Protein 8PNW (pdb70)

Radius of gyration: 18.86 Å; Cα contacts (8 Å, |Δi|>4): 606; chains: 1; bounding box: 48×46×40 Å

InterPro domains:
  IPR001544 Aminotransferase class IV [PF01063] (37-260)
  IPR036038 Aminotransferase-like, PLP-dependent enzymes [SSF56752] (9-279)
  IPR043131 Branched-chain-amino-acid aminotransferase-like, N-terminal [G3DSA:3.30.470.10] (1-115)
  IPR043132 Branched-chain-amino-acid aminotransferase-like, C-terminal [G3DSA:3.20.10.10] (121-282)
  IPR050571 Class-IV Pyridoxal-Phosphate-Dependent Aminotransferase [PTHR42743] (16-276)

B-factor: mean 24.33, std 8.1, range [7.89, 79.13]

Organism: Blastococcus saxobsidens (strain DD2) (NCBI:txid1146883)

Foldseek 3Di:
DKWKWWCDPNATHTDPPPDDDADPLFCCVVPLAKAKFKFKQALLDGPCVVVRQVLNVVLCVLSVADDPDDVRVVRQSCRRSVPPHRHFMKIKMWIWTCTNHVPPHTIIMIMMDGDDPVLLVLLVPFWAEEEEEPAAALQPCLVPSVVSQQHRTSPLPVLVVRQVVCVVVVTRWYFYAYNVQWTAATSAWFKWFADPQEIEGADSSSSHHPAPLVVQLQVLCVVVVRHYDHDRDGVVCCLVTLWMWTAHNHSGTRTHQHYNNRGHDNVPCVVVSVVSSD

Structure (mmCIF, N/CA/C/O backbone):
data_8PNW
#
_entry.id   8PNW
#
_cell.length_a   105.935
_cell.length_b   105.935
_cell.length_c   51.324
_cell.angle_alpha   90.00
_cell.angle_beta   90.00
_cell.angle_gamma   120.00
#
_symmetry.space_group_name_H-M   'P 31 2 1'
#
loop_
_entity.id
_entity.type
_entity.pdbx_description
1 polymer 'Branched-chain amino acid aminotransferase/4-amino-4-deoxychorismate lyase'
2 non-polymer "PYRIDOXAL-5'-PHOSPHATE"
3 non-polymer 'CHLORIDE ION'
4 water water
#
loop_
_atom_site.group_PDB
_atom_site.id
_atom_site.type_symbol
_atom_site.label_atom_id
_atom_site.label_alt_id
_atom_site.label_comp_id
_atom_site.label_asym_id
_atom_site.label_entity_id
_atom_site.label_seq_id
_atom_site.pdbx_PDB_ins_code
_atom_site.Cartn_x
_atom_site.Cartn_y
_atom_site.Cartn_z
_atom_site.occupancy
_atom_site.B_iso_or_equiv
_atom_site.auth_seq_id
_atom_site.auth_comp_id
_atom_site.auth_asym_id
_atom_site.auth_atom_id
_atom_site.pdbx_PDB_model_num
ATOM 1 N N . GLN A 1 4 ? 29.357 -17.054 0.938 1.00 42.26 4 GLN A N 1
ATOM 2 C CA . GLN A 1 4 ? 28.605 -15.846 1.324 1.00 40.33 4 GLN A CA 1
ATOM 3 C C . GLN A 1 4 ? 29.602 -14.712 1.606 1.00 35.03 4 GLN A C 1
ATOM 4 O O . GLN A 1 4 ? 30.652 -14.947 2.181 1.00 36.83 4 GLN A O 1
ATOM 10 N N . ARG A 1 5 ? 29.260 -13.526 1.155 1.00 28.68 5 ARG A N 1
ATOM 11 C CA . ARG A 1 5 ? 30.109 -12.333 1.163 1.00 25.52 5 ARG A CA 1
ATOM 12 C C . ARG A 1 5 ? 29.254 -11.216 1.748 1.00 26.17 5 ARG A C 1
ATOM 13 O O . ARG A 1 5 ? 28.015 -11.257 1.646 1.00 25.27 5 ARG A O 1
ATOM 21 N N . SER A 1 6 ? 29.869 -10.194 2.303 1.00 25.15 6 SER A N 1
ATOM 22 C CA . SER A 1 6 ? 29.107 -9.032 2.786 1.00 26.36 6 SER A CA 1
ATOM 23 C C . SER A 1 6 ? 29.957 -7.778 2.635 1.00 25.08 6 SER A C 1
ATOM 24 O O . SER A 1 6 ? 31.177 -7.845 2.700 1.00 25.87 6 SER A O 1
ATOM 27 N N . VAL A 1 7 ? 29.264 -6.690 2.358 1.00 23.31 7 VAL A N 1
ATOM 28 C CA . VAL A 1 7 ? 29.845 -5.374 2.018 1.00 22.29 7 VAL A CA 1
ATOM 29 C C . VAL A 1 7 ? 29.069 -4.334 2.814 1.00 23.18 7 VAL A C 1
ATOM 30 O O . VAL A 1 7 ? 27.832 -4.462 2.945 1.00 26.94 7 VAL A O 1
ATOM 34 N N . ALA A 1 8 ? 29.788 -3.338 3.311 1.00 23.33 8 ALA A N 1
ATOM 35 C CA . ALA A 1 8 ? 29.210 -2.116 3.886 1.00 24.72 8 ALA A CA 1
ATOM 36 C C . ALA A 1 8 ? 29.925 -0.919 3.264 1.00 27.09 8 ALA A C 1
ATOM 37 O O . ALA A 1 8 ? 31.166 -0.967 3.217 1.00 28.12 8 ALA A O 1
ATOM 39 N N . VAL A 1 9 ? 29.186 0.134 2.886 1.00 27.01 9 VAL A N 1
ATOM 40 C CA . VAL A 1 9 ? 29.779 1.402 2.375 1.00 27.29 9 VAL A CA 1
ATOM 41 C C . VAL A 1 9 ? 29.508 2.512 3.394 1.00 27.84 9 VAL A C 1
ATOM 42 O O . VAL A 1 9 ? 28.514 2.444 4.065 1.00 29.37 9 VAL A O 1
ATOM 46 N N . TRP A 1 10 ? 30.456 3.437 3.531 1.00 26.98 10 TRP A N 1
ATOM 47 C CA . TRP A 1 10 ? 30.377 4.612 4.431 1.00 28.61 10 TRP A CA 1
ATOM 48 C C . TRP A 1 10 ? 29.679 5.714 3.648 1.00 30.58 10 TRP A C 1
ATOM 49 O O . TRP A 1 10 ? 30.264 6.167 2.655 1.00 27.96 10 TRP A O 1
ATOM 60 N N . ARG A 1 11 ? 28.439 6.018 4.011 1.00 36.07 11 ARG A N 1
ATOM 61 C CA . ARG A 1 11 ? 27.506 6.901 3.263 1.00 41.56 11 ARG A CA 1
ATOM 62 C C . ARG A 1 11 ? 26.880 7.872 4.281 1.00 39.27 11 ARG A C 1
ATOM 63 O O . ARG A 1 11 ? 26.265 7.398 5.230 1.00 36.83 11 ARG A O 1
ATOM 71 N N . ASP A 1 12 ? 27.108 9.178 4.154 1.00 43.05 12 ASP A N 1
ATOM 72 C CA . ASP A 1 12 ? 26.465 10.197 5.035 1.00 49.12 12 ASP A CA 1
ATOM 73 C C . ASP A 1 12 ? 26.709 9.831 6.514 1.00 43.08 12 ASP A C 1
ATOM 74 O O . ASP A 1 12 ? 25.723 9.705 7.257 1.00 42.53 12 ASP A O 1
ATOM 79 N N . GLY A 1 13 ? 27.966 9.640 6.930 1.00 42.32 13 GLY A N 1
ATOM 80 C CA . GLY A 1 13 ? 28.367 9.390 8.334 1.00 40.17 13 GLY A CA 1
ATOM 81 C C . GLY A 1 13 ? 27.779 8.121 8.956 1.00 36.87 13 GLY A C 1
ATOM 82 O O . GLY A 1 13 ? 27.714 8.085 10.197 1.00 36.86 13 GLY A O 1
ATOM 83 N N . ALA A 1 14 ? 27.423 7.093 8.164 1.00 33.03 14 ALA A N 1
ATOM 84 C CA . ALA A 1 14 ? 26.961 5.764 8.660 1.00 34.99 14 ALA A CA 1
ATOM 85 C C . ALA A 1 14 ? 27.365 4.600 7.736 1.00 32.91 14 ALA A C 1
ATOM 86 O O . ALA A 1 14 ? 27.471 4.773 6.516 1.00 31.54 14 ALA A O 1
ATOM 88 N N . ALA A 1 15 ? 27.457 3.401 8.292 1.00 33.18 15 ALA A N 1
ATOM 89 C CA . ALA A 1 15 ? 27.752 2.174 7.521 1.00 30.57 15 ALA A CA 1
ATOM 90 C C . ALA A 1 15 ? 26.448 1.661 6.920 1.00 32.48 15 ALA A C 1
ATOM 91 O O . ALA A 1 15 ? 25.501 1.490 7.655 1.00 32.02 15 ALA A O 1
ATOM 93 N N . VAL A 1 16 ? 26.419 1.421 5.620 1.00 32.40 16 VAL A N 1
ATOM 94 C CA . VAL A 1 16 ? 25.221 0.907 4.913 1.00 32.13 16 VAL A CA 1
ATOM 95 C C . VAL A 1 16 ? 25.603 -0.443 4.309 1.00 31.91 16 VAL A C 1
ATOM 96 O O . VAL A 1 16 ? 26.493 -0.487 3.426 1.00 28.79 16 VAL A O 1
ATOM 100 N N . THR A 1 17 ? 24.941 -1.504 4.747 1.00 30.85 17 THR A N 1
ATOM 101 C CA . THR A 1 17 ? 25.080 -2.854 4.150 1.00 31.71 17 THR A CA 1
ATOM 102 C C . THR A 1 17 ? 24.503 -2.840 2.738 1.00 33.28 17 THR A C 1
ATOM 103 O O . THR A 1 17 ? 23.409 -2.304 2.559 1.00 32.51 17 THR A O 1
ATOM 107 N N . VAL A 1 18 ? 25.226 -3.384 1.765 1.00 30.33 18 VAL A N 1
ATOM 108 C CA . VAL A 1 18 ? 24.738 -3.562 0.370 1.00 28.83 18 VAL A CA 1
ATOM 109 C C . VAL A 1 18 ? 24.994 -5.009 -0.013 1.00 29.94 18 VAL A C 1
ATOM 110 O O . VAL A 1 18 ? 25.961 -5.624 0.440 1.00 30.36 18 VAL A O 1
ATOM 114 N N . PRO A 1 19 ? 24.175 -5.614 -0.889 1.00 28.00 19 PRO A N 1
ATOM 115 C CA . PRO A 1 19 ? 24.497 -6.952 -1.367 1.00 29.30 19 PRO A CA 1
ATOM 116 C C . PRO A 1 19 ? 25.891 -7.017 -2.019 1.00 28.39 19 PRO A C 1
ATOM 117 O O . PRO A 1 19 ? 26.275 -6.099 -2.754 1.00 29.76 19 PRO A O 1
ATOM 121 N N . ALA A 1 20 ? 26.610 -8.113 -1.763 1.00 29.35 20 ALA A N 1
ATOM 122 C CA . ALA A 1 20 ? 28.010 -8.311 -2.185 1.00 30.45 20 ALA A CA 1
ATOM 123 C C . ALA A 1 20 ? 28.132 -8.259 -3.715 1.00 29.64 20 ALA A C 1
ATOM 124 O O . ALA A 1 20 ? 29.200 -7.886 -4.199 1.00 30.11 20 ALA A O 1
ATOM 126 N N . HIS A 1 21 ? 27.084 -8.610 -4.463 1.00 29.61 21 HIS A N 1
ATOM 127 C CA . HIS A 1 21 ? 27.090 -8.653 -5.959 1.00 31.33 21 HIS A CA 1
ATOM 128 C C . HIS A 1 21 ? 26.776 -7.266 -6.537 1.00 30.02 21 HIS A C 1
ATOM 129 O O . HIS A 1 21 ? 26.981 -7.052 -7.743 1.00 34.47 21 HIS A O 1
ATOM 136 N N . GLN A 1 22 ? 26.310 -6.330 -5.725 1.00 30.81 22 GLN A N 1
ATOM 137 C CA . GLN A 1 22 ? 25.861 -5.014 -6.228 1.00 32.28 22 GLN A CA 1
ATOM 138 C C . GLN A 1 22 ? 27.082 -4.130 -6.444 1.00 33.29 22 GLN A C 1
ATOM 139 O O . GLN A 1 22 ? 27.939 -3.995 -5.563 1.00 29.55 22 GLN A O 1
ATOM 145 N N . PRO A 1 23 ? 27.166 -3.411 -7.577 1.00 28.80 23 PRO A N 1
ATOM 146 C CA . PRO A 1 23 ? 28.250 -2.450 -7.761 1.00 26.43 23 PRO A CA 1
ATOM 147 C C . PRO A 1 23 ? 28.253 -1.401 -6.660 1.00 26.31 23 PRO A C 1
ATOM 148 O O . PRO A 1 23 ? 27.162 -1.022 -6.279 1.00 26.40 23 PRO A O 1
ATOM 152 N N . VAL A 1 24 ? 29.438 -0.949 -6.212 1.00 22.72 24 VAL A N 1
ATOM 153 C CA . VAL A 1 24 ? 29.558 0.097 -5.161 1.00 23.44 24 VAL A CA 1
ATOM 154 C C . VAL A 1 24 ? 30.485 1.225 -5.546 1.00 24.13 24 VAL A C 1
ATOM 155 O O . VAL A 1 24 ? 30.459 2.206 -4.822 1.00 23.89 24 VAL A O 1
ATOM 159 N N . VAL A 1 25 ? 31.351 1.069 -6.554 1.00 22.26 25 VAL A N 1
ATOM 160 C CA . VAL A 1 25 ? 32.281 2.138 -6.969 1.00 23.70 25 VAL A CA 1
ATOM 161 C C . VAL A 1 25 ? 31.941 2.569 -8.407 1.00 20.74 25 VAL A C 1
ATOM 162 O O . VAL A 1 25 ? 31.667 1.681 -9.244 1.00 21.22 25 VAL A O 1
ATOM 166 N N . THR A 1 26 ? 31.955 3.873 -8.675 1.00 21.41 26 THR A N 1
ATOM 167 C CA . THR A 1 26 ? 31.659 4.406 -10.032 1.00 20.75 26 THR A CA 1
ATOM 168 C C . THR A 1 26 ? 32.891 4.285 -10.929 1.00 20.59 26 THR A C 1
ATOM 169 O O . THR A 1 26 ? 34.003 4.061 -10.447 1.00 19.57 26 THR A O 1
ATOM 173 N N . ALA A 1 27 ? 32.701 4.489 -12.228 1.00 19.80 27 ALA A N 1
ATOM 174 C CA . ALA A 1 27 ? 33.791 4.357 -13.207 1.00 20.13 27 ALA A CA 1
ATOM 175 C C . ALA A 1 27 ? 34.865 5.394 -12.946 1.00 19.27 27 ALA A C 1
ATOM 176 O O . ALA A 1 27 ? 36.044 5.137 -13.368 1.00 19.31 27 ALA A O 1
ATOM 178 N N . PHE A 1 28 ? 34.517 6.503 -12.287 1.00 18.56 28 PHE A N 1
ATOM 179 C CA . PHE A 1 28 ? 35.426 7.651 -12.118 1.00 19.43 28 PHE A CA 1
ATOM 180 C C . PHE A 1 28 ? 36.139 7.584 -10.762 1.00 19.66 28 PHE A C 1
ATOM 181 O O . PHE A 1 28 ? 36.905 8.503 -10.467 1.00 21.19 28 PHE A O 1
ATOM 189 N N . ASP A 1 29 ? 35.920 6.530 -9.975 1.00 19.82 29 ASP A N 1
ATOM 190 C CA . ASP A 1 29 ? 36.601 6.413 -8.656 1.00 19.31 29 ASP A CA 1
ATOM 191 C C . ASP A 1 29 ? 38.094 6.233 -8.913 1.00 19.66 29 ASP A C 1
ATOM 192 O O . ASP A 1 29 ? 38.470 5.365 -9.703 1.00 20.37 29 ASP A O 1
ATOM 197 N N . LEU A 1 30 ? 38.908 7.044 -8.275 1.00 19.74 30 LEU A N 1
ATOM 198 C CA . LEU A 1 30 ? 40.369 7.001 -8.480 1.00 20.00 30 LEU A CA 1
ATOM 199 C C . LEU A 1 30 ? 40.960 5.704 -7.916 1.00 19.08 30 LEU A C 1
ATOM 200 O O . LEU A 1 30 ? 42.067 5.381 -8.269 1.00 18.20 30 LEU A O 1
ATOM 205 N N . GLY A 1 31 ? 40.260 5.007 -7.028 1.00 18.99 31 GLY A N 1
ATOM 206 C CA . GLY A 1 31 ? 40.731 3.718 -6.508 1.00 17.80 31 GLY A CA 1
ATOM 207 C C . GLY A 1 31 ? 40.754 2.678 -7.612 1.00 20.22 31 GLY A C 1
ATOM 208 O O . GLY A 1 31 ? 41.596 1.789 -7.564 1.00 21.83 31 GLY A O 1
ATOM 209 N N . LEU A 1 32 ? 39.792 2.766 -8.530 1.00 18.04 32 LEU A N 1
ATOM 210 C CA . LEU A 1 32 ? 39.715 1.889 -9.718 1.00 17.83 32 LEU A CA 1
ATOM 211 C C . LEU A 1 32 ? 40.686 2.408 -10.780 1.00 18.05 32 LEU A C 1
ATOM 212 O O . LEU A 1 32 ? 41.478 1.603 -11.303 1.00 19.28 32 LEU A O 1
ATOM 217 N N . GLY A 1 33 ? 40.495 3.661 -11.178 1.00 17.22 33 GLY A N 1
ATOM 218 C CA . GLY A 1 33 ? 41.178 4.222 -12.369 1.00 18.07 33 GLY A CA 1
ATOM 219 C C . GLY A 1 33 ? 42.671 4.382 -12.198 1.00 17.78 33 GLY A C 1
ATOM 220 O O . GLY A 1 33 ? 43.403 4.323 -13.196 1.00 18.77 33 GLY A O 1
ATOM 221 N N . ARG A 1 34 ? 43.132 4.654 -10.986 1.00 16.05 34 ARG A N 1
ATOM 222 C CA . ARG A 1 34 ? 44.564 4.913 -10.711 1.00 16.93 34 ARG A CA 1
ATOM 223 C C . ARG A 1 34 ? 45.091 4.011 -9.595 1.00 17.88 34 ARG A C 1
ATOM 224 O O . ARG A 1 34 ? 46.257 4.092 -9.309 1.00 16.34 34 ARG A O 1
ATOM 232 N N . GLY A 1 35 ? 44.260 3.175 -8.971 1.00 18.76 35 GLY A N 1
ATOM 233 C CA . GLY A 1 35 ? 44.765 2.350 -7.855 1.00 17.97 35 GLY A CA 1
ATOM 234 C C . GLY A 1 35 ? 45.171 3.210 -6.694 1.00 18.32 35 GLY A C 1
ATOM 235 O O . GLY A 1 35 ? 46.068 2.821 -5.925 1.00 19.16 35 GLY A O 1
ATOM 236 N N . ASP A 1 36 ? 44.487 4.351 -6.569 1.00 18.44 36 ASP A N 1
ATOM 237 C CA . ASP A 1 36 ? 44.844 5.461 -5.678 1.00 18.66 36 ASP A CA 1
ATOM 238 C C . ASP A 1 36 ? 44.034 5.305 -4.395 1.00 17.66 36 ASP A C 1
ATOM 239 O O . ASP A 1 36 ? 42.975 5.907 -4.237 1.00 17.81 36 ASP A O 1
ATOM 244 N N . GLY A 1 37 ? 44.530 4.452 -3.523 1.00 16.17 37 GLY A N 1
ATOM 245 C CA . GLY A 1 37 ? 43.851 4.152 -2.260 1.00 16.74 37 GLY A CA 1
ATOM 246 C C . GLY A 1 37 ? 44.708 3.238 -1.419 1.00 16.34 37 GLY A C 1
ATOM 247 O O . GLY A 1 37 ? 45.818 2.778 -1.870 1.00 15.31 37 GLY A O 1
ATOM 248 N N . ILE A 1 38 ? 44.222 2.962 -0.216 1.00 16.68 38 ILE A N 1
ATOM 249 C CA . ILE A 1 38 ? 44.942 2.081 0.720 1.00 16.58 38 ILE A CA 1
ATOM 250 C C . ILE A 1 38 ? 43.968 1.011 1.202 1.00 16.06 38 ILE A C 1
ATOM 251 O O . ILE A 1 38 ? 42.769 1.139 1.006 1.00 16.19 38 ILE A O 1
ATOM 256 N N . PHE A 1 39 ? 44.496 -0.052 1.786 1.00 16.81 39 PHE A N 1
ATOM 257 C CA . PHE A 1 39 ? 43.660 -1.124 2.364 1.00 16.00 39 PHE A CA 1
ATOM 258 C C . PHE A 1 39 ? 44.324 -1.733 3.599 1.00 14.71 39 PHE A C 1
ATOM 259 O O . PHE A 1 39 ? 45.512 -1.590 3.842 1.00 16.94 39 PHE A O 1
ATOM 267 N N . GLU A 1 40 ? 43.491 -2.466 4.323 1.00 16.74 40 GLU A N 1
ATOM 268 C CA . GLU A 1 40 ? 43.886 -3.418 5.365 1.00 16.99 40 GLU A CA 1
ATOM 269 C C . GLU A 1 40 ? 43.167 -4.755 5.140 1.00 16.73 40 GLU A C 1
ATOM 270 O O . GLU A 1 40 ? 42.062 -4.789 4.603 1.00 18.49 40 GLU A O 1
ATOM 276 N N . SER A 1 41 ? 43.820 -5.829 5.530 1.00 17.80 41 SER A N 1
ATOM 277 C CA . SER A 1 41 ? 43.294 -7.202 5.458 1.00 18.63 41 SER A CA 1
ATOM 278 C C . SER A 1 41 ? 43.185 -7.742 6.885 1.00 18.21 41 SER A C 1
ATOM 279 O O . SER A 1 41 ? 44.222 -8.021 7.482 1.00 20.52 41 SER A O 1
ATOM 282 N N . VAL A 1 42 ? 41.969 -7.915 7.369 1.00 20.27 42 VAL A N 1
ATOM 283 C CA . VAL A 1 42 ? 41.687 -8.217 8.795 1.00 18.68 42 VAL A CA 1
ATOM 284 C C . VAL A 1 42 ? 41.112 -9.623 8.884 1.00 18.82 42 VAL A C 1
ATOM 285 O O . VAL A 1 42 ? 40.117 -9.905 8.248 1.00 21.00 42 VAL A O 1
ATOM 289 N N . ALA A 1 43 ? 41.671 -10.425 9.782 1.00 20.28 43 ALA A N 1
ATOM 290 C CA . ALA A 1 43 ? 41.185 -11.794 10.030 1.00 19.35 43 ALA A CA 1
ATOM 291 C C . ALA A 1 43 ? 39.881 -11.707 10.812 1.00 20.16 43 ALA A C 1
ATOM 292 O O . ALA A 1 43 ? 39.803 -10.971 11.816 1.00 19.88 43 ALA A O 1
ATOM 294 N N . VAL A 1 44 ? 38.917 -12.510 10.395 1.00 19.34 44 VAL A N 1
ATOM 295 C CA . VAL A 1 44 ? 37.677 -12.735 11.158 1.00 19.48 44 VAL A CA 1
ATOM 296 C C . VAL A 1 44 ? 37.700 -14.182 11.624 1.00 19.11 44 VAL A C 1
ATOM 297 O O . VAL A 1 44 ? 37.676 -15.103 10.776 1.00 18.53 44 VAL A O 1
ATOM 301 N N . VAL A 1 45 ? 37.772 -14.360 12.929 1.00 20.44 45 VAL A N 1
ATOM 302 C CA . VAL A 1 45 ? 37.888 -15.721 13.514 1.00 20.59 45 VAL A CA 1
ATOM 303 C C . VAL A 1 45 ? 36.820 -15.858 14.581 1.00 20.51 45 VAL A C 1
ATOM 304 O O . VAL A 1 45 ? 36.782 -14.988 15.496 1.00 22.44 45 VAL A O 1
ATOM 308 N N . ALA A 1 46 ? 35.975 -16.880 14.458 1.00 21.28 46 ALA A N 1
ATOM 309 C CA . ALA A 1 46 ? 34.901 -17.137 15.429 1.00 25.23 46 ALA A CA 1
ATOM 310 C C . ALA A 1 46 ? 34.029 -15.874 15.559 1.00 25.70 46 ALA A C 1
ATOM 311 O O . ALA A 1 46 ? 33.644 -15.509 16.663 1.00 25.60 46 ALA A O 1
ATOM 313 N N . GLY A 1 47 ? 33.793 -15.199 14.445 1.00 24.45 47 GLY A N 1
ATOM 314 C CA . GLY A 1 47 ? 32.908 -14.034 14.345 1.00 25.60 47 GLY A CA 1
ATOM 315 C C . GLY A 1 47 ? 33.497 -12.797 14.965 1.00 28.54 47 GLY A C 1
ATOM 316 O O . GLY A 1 47 ? 32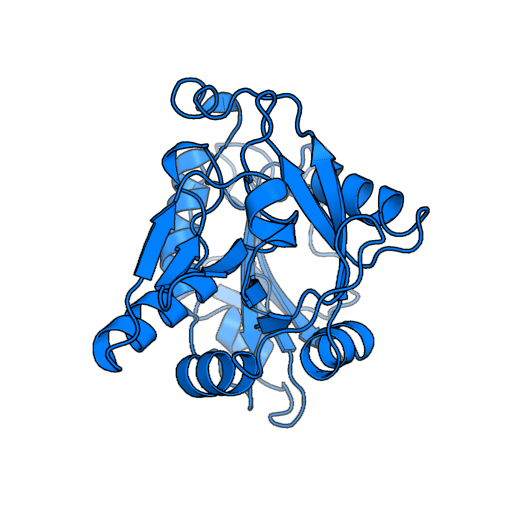.716 -11.863 15.105 1.00 31.82 47 GLY A O 1
ATOM 317 N N . ARG A 1 48 ? 34.795 -12.769 15.303 1.00 26.53 48 ARG A N 1
ATOM 318 C CA . ARG A 1 48 ? 35.464 -11.591 15.923 1.00 28.94 48 ARG A CA 1
ATOM 319 C C . ARG A 1 48 ? 36.673 -11.174 15.066 1.00 26.82 48 ARG A C 1
ATOM 320 O O . ARG A 1 48 ? 37.134 -11.985 14.228 1.00 23.93 48 ARG A O 1
ATOM 328 N N . THR A 1 49 ? 37.153 -9.955 15.266 1.00 26.59 49 THR A N 1
ATOM 329 C CA . THR A 1 49 ? 38.403 -9.430 14.648 1.00 22.94 49 THR A CA 1
ATOM 330 C C . THR A 1 49 ? 39.435 -9.266 15.743 1.00 22.77 49 THR A C 1
ATOM 331 O O . THR A 1 49 ? 39.564 -8.182 16.317 1.00 23.65 49 THR A O 1
ATOM 335 N N . PRO A 1 50 ? 40.184 -10.330 16.103 1.00 23.88 50 PRO A N 1
ATOM 336 C CA . PRO A 1 50 ? 41.064 -10.265 17.271 1.00 27.04 50 PRO A CA 1
ATOM 337 C C . PRO A 1 50 ? 42.130 -9.163 17.213 1.00 25.25 50 PRO A C 1
ATOM 338 O O . PRO A 1 50 ? 42.559 -8.679 18.258 1.00 25.57 50 PRO A O 1
ATOM 342 N N . HIS A 1 51 ? 42.544 -8.730 16.014 1.00 21.53 51 HIS A N 1
ATOM 343 C CA . HIS A 1 51 ? 43.683 -7.794 15.872 1.00 20.74 51 HIS A CA 1
ATOM 344 C C . HIS A 1 51 ? 43.285 -6.511 15.129 1.00 19.64 51 HIS A C 1
ATOM 345 O O . HIS A 1 51 ? 44.192 -5.827 14.568 1.00 19.61 51 HIS A O 1
ATOM 352 N N . LEU A 1 52 ? 41.991 -6.182 15.116 1.00 20.80 52 LEU A N 1
ATOM 353 C CA . LEU A 1 52 ? 41.447 -5.045 14.348 1.00 20.99 52 LEU A CA 1
ATOM 354 C C . LEU A 1 52 ? 42.235 -3.772 14.671 1.00 19.20 52 LEU A C 1
ATOM 355 O O . LEU A 1 52 ? 42.659 -3.081 13.746 1.00 17.08 52 LEU A O 1
ATOM 360 N N . ALA A 1 53 ? 42.458 -3.445 15.954 1.00 19.31 53 ALA A N 1
ATOM 361 C CA . ALA A 1 53 ? 43.132 -2.159 16.299 1.00 17.85 53 ALA A CA 1
ATOM 362 C C . ALA A 1 53 ? 44.503 -1.997 15.617 1.00 18.16 53 ALA A C 1
ATOM 363 O O . ALA A 1 53 ? 44.818 -0.873 15.175 1.00 18.36 53 ALA A O 1
ATOM 365 N N . ALA A 1 54 ? 45.309 -3.061 15.567 1.00 18.40 54 ALA A N 1
ATOM 366 C CA . ALA A 1 54 ? 46.627 -3.067 14.896 1.00 20.00 54 ALA A CA 1
ATOM 367 C C . ALA A 1 54 ? 46.475 -2.623 13.437 1.00 18.33 54 ALA A C 1
ATOM 368 O O . ALA A 1 54 ? 47.324 -1.780 12.945 1.00 19.38 54 ALA A O 1
ATOM 370 N N . HIS A 1 55 ? 45.475 -3.166 12.766 1.00 17.91 55 HIS A N 1
ATOM 371 C CA . HIS A 1 55 ? 45.204 -2.828 11.346 1.00 17.74 55 HIS A CA 1
ATOM 372 C C . HIS A 1 55 ? 44.724 -1.370 11.241 1.00 17.56 55 HIS A C 1
ATOM 373 O O . HIS A 1 55 ? 45.122 -0.641 10.292 1.00 19.36 55 HIS A O 1
ATOM 380 N N . LEU A 1 56 ? 43.908 -0.897 12.187 1.00 19.07 56 LEU A N 1
ATOM 381 C CA . LEU A 1 56 ? 43.374 0.485 12.088 1.00 18.80 56 LEU A CA 1
ATOM 382 C C . LEU A 1 56 ? 44.488 1.497 12.292 1.00 19.61 56 LEU A C 1
ATOM 383 O O . LEU A 1 56 ? 44.408 2.571 11.664 1.00 21.82 56 LEU A O 1
ATOM 388 N N . THR A 1 57 ? 45.463 1.207 13.169 1.00 20.12 57 THR A N 1
ATOM 389 C CA . THR A 1 57 ? 46.596 2.133 13.362 1.00 20.85 57 THR A CA 1
ATOM 390 C C . THR A 1 57 ? 47.397 2.208 12.058 1.00 20.67 57 THR A C 1
ATOM 391 O O . THR A 1 57 ? 47.726 3.319 11.607 1.00 19.19 57 THR A O 1
ATOM 395 N N . ARG A 1 58 ? 47.657 1.064 11.435 1.00 19.10 58 ARG A N 1
ATOM 396 C CA . ARG A 1 58 ? 48.447 1.077 10.188 1.00 18.64 58 ARG A CA 1
ATOM 397 C C . ARG A 1 58 ? 47.605 1.735 9.077 1.00 18.90 58 ARG A C 1
ATOM 398 O O . ARG A 1 58 ? 48.186 2.416 8.242 1.00 19.04 58 ARG A O 1
ATOM 406 N N . LEU A 1 59 ? 46.296 1.548 9.055 1.00 18.17 59 LEU A N 1
ATOM 407 C CA . LEU A 1 59 ? 45.420 2.188 8.035 1.00 18.37 59 LEU A CA 1
ATOM 408 C C . LEU A 1 59 ? 45.663 3.706 8.093 1.00 19.71 59 LEU A C 1
ATOM 409 O O . LEU A 1 59 ? 45.914 4.353 7.032 1.00 19.82 59 LEU A O 1
ATOM 414 N N . THR A 1 60 ? 45.636 4.280 9.293 1.00 20.60 60 THR A N 1
ATOM 415 C CA . THR A 1 60 ? 45.953 5.709 9.520 1.00 21.31 60 THR A CA 1
ATOM 416 C C . THR A 1 60 ? 47.325 6.057 8.933 1.00 19.87 60 THR A C 1
ATOM 417 O O . THR A 1 60 ? 47.421 7.092 8.253 1.00 20.00 60 THR A O 1
ATOM 421 N N . ARG A 1 61 ? 48.325 5.211 9.111 1.00 20.21 61 ARG A N 1
ATOM 422 C CA . ARG A 1 61 ? 49.689 5.487 8.585 1.00 20.10 61 ARG A CA 1
ATOM 423 C C . ARG A 1 61 ? 49.701 5.412 7.059 1.00 20.51 61 ARG A C 1
ATOM 424 O O . ARG A 1 61 ? 50.337 6.289 6.447 1.00 19.14 61 ARG A O 1
ATOM 438 N N . SER A 1 62 ? 49.085 4.382 6.464 1.00 19.20 62 SER A N 1
ATOM 439 C CA . SER A 1 62 ? 49.048 4.288 4.980 1.00 18.41 62 SER A CA 1
ATOM 440 C C . SER A 1 62 ? 48.351 5.529 4.398 1.00 20.39 62 SER A C 1
ATOM 441 O O . SER A 1 62 ? 48.887 6.098 3.419 1.00 19.81 62 SER A O 1
ATOM 444 N N . ALA A 1 63 ? 47.173 5.892 4.929 1.00 18.14 63 ALA A N 1
ATOM 445 C CA . ALA A 1 63 ? 46.408 7.075 4.499 1.00 20.64 63 ALA A CA 1
ATOM 446 C C . ALA A 1 63 ? 47.277 8.327 4.628 1.00 22.48 63 ALA A C 1
ATOM 447 O O . ALA A 1 63 ? 47.207 9.146 3.677 1.00 21.52 63 ALA A O 1
ATOM 449 N N . ALA A 1 64 ? 48.085 8.483 5.688 1.00 20.60 64 ALA A N 1
ATOM 450 C CA . ALA A 1 64 ? 48.977 9.665 5.809 1.00 22.21 64 ALA A CA 1
ATOM 451 C C . ALA A 1 64 ? 49.958 9.669 4.628 1.00 21.44 64 ALA A C 1
ATOM 452 O O . ALA A 1 64 ? 50.168 10.740 4.003 1.00 20.32 64 ALA A O 1
ATOM 454 N N . LEU A 1 65 ? 50.574 8.532 4.334 1.00 20.51 65 LEU A N 1
ATOM 455 C CA . LEU A 1 65 ? 51.576 8.487 3.254 1.00 21.28 65 LEU A CA 1
ATOM 456 C C . LEU A 1 65 ? 50.912 8.916 1.940 1.00 21.81 65 LEU A C 1
ATOM 457 O O . LEU A 1 65 ? 51.644 9.549 1.118 1.00 20.70 65 LEU A O 1
ATOM 462 N N . LEU A 1 66 ? 49.649 8.584 1.684 1.00 20.05 66 LEU A N 1
ATOM 463 C CA . LEU A 1 66 ? 49.048 8.931 0.355 1.00 20.81 66 LEU A CA 1
ATOM 464 C C . LEU A 1 66 ? 48.268 10.253 0.439 1.00 19.92 66 LEU A C 1
ATOM 465 O O . LEU A 1 66 ? 47.594 10.653 -0.525 1.00 20.44 66 LEU A O 1
ATOM 470 N N . GLY A 1 67 ? 48.345 10.956 1.566 1.00 22.47 67 GLY A N 1
ATOM 471 C CA . GLY A 1 67 ? 47.550 12.183 1.751 1.00 21.91 67 GLY A CA 1
ATOM 472 C C . GLY A 1 67 ? 46.076 11.970 1.564 1.00 23.36 67 GLY A C 1
ATOM 473 O O . GLY A 1 67 ? 45.434 12.829 0.927 1.00 23.40 67 GLY A O 1
ATOM 474 N N . LEU A 1 68 ? 45.531 10.886 2.119 1.00 21.93 68 LEU A N 1
ATOM 475 C CA . LEU A 1 68 ? 44.091 10.536 2.038 1.00 22.75 68 LEU A CA 1
ATOM 476 C C . LEU A 1 68 ? 43.431 10.885 3.366 1.00 26.99 68 LEU A C 1
ATOM 477 O O . LEU A 1 68 ? 43.831 10.356 4.405 1.00 26.16 68 LEU A O 1
ATOM 482 N N . PRO A 1 69 ? 42.354 11.693 3.350 1.00 26.13 69 PRO A N 1
ATOM 483 C CA . PRO A 1 69 ? 41.580 11.930 4.566 1.00 29.98 69 PRO A CA 1
ATOM 484 C C . PRO A 1 69 ? 40.845 10.644 4.967 1.00 28.04 69 PRO A C 1
ATOM 485 O O . PRO A 1 69 ? 40.071 10.129 4.187 1.00 34.82 69 PRO A O 1
ATOM 489 N N . ALA A 1 70 ? 41.153 10.111 6.141 1.00 27.85 70 ALA A N 1
ATOM 490 C CA . ALA A 1 70 ? 40.566 8.848 6.653 1.00 25.07 70 ALA A CA 1
ATOM 491 C C . ALA A 1 70 ? 39.385 9.137 7.581 1.00 25.99 70 ALA A C 1
ATOM 492 O O . ALA A 1 70 ? 39.424 10.139 8.280 1.00 27.20 70 ALA A O 1
ATOM 494 N N . PRO A 1 71 ? 38.309 8.320 7.573 1.00 25.32 71 PRO A N 1
ATOM 495 C CA . PRO A 1 71 ? 37.103 8.589 8.369 1.00 25.94 71 PR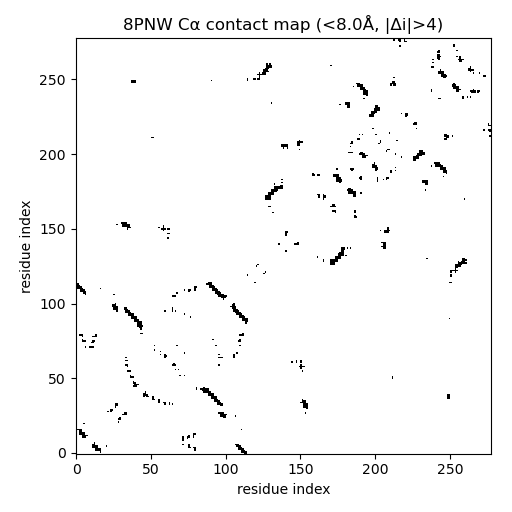O A CA 1
ATOM 496 C C . PRO A 1 71 ? 37.236 8.305 9.873 1.00 27.31 71 PRO A C 1
ATOM 497 O O . PRO A 1 71 ? 36.375 8.731 10.583 1.00 26.89 71 PRO A O 1
ATOM 501 N N . GLY A 1 72 ? 38.318 7.678 10.331 1.00 27.35 72 GLY A N 1
A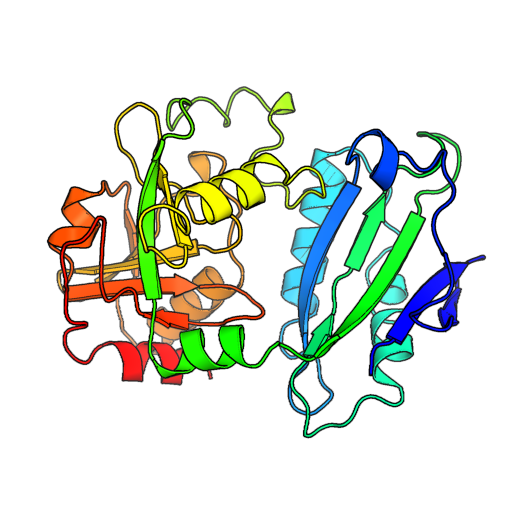TOM 502 C CA . GLY A 1 72 ? 38.539 7.516 11.786 1.00 28.16 72 GLY A CA 1
ATOM 503 C C . GLY A 1 72 ? 38.132 6.153 12.300 1.00 25.04 72 GLY A C 1
ATOM 504 O O . GLY A 1 72 ? 37.306 5.456 11.656 1.00 23.95 72 GLY A O 1
ATOM 505 N N . ASP A 1 73 ? 38.695 5.761 13.446 1.00 28.24 73 ASP A N 1
ATOM 506 C CA . ASP A 1 73 ? 38.542 4.399 14.029 1.00 27.18 73 ASP A CA 1
ATOM 507 C C . ASP A 1 73 ? 37.063 4.026 14.199 1.00 28.76 73 ASP A C 1
ATOM 508 O O . ASP A 1 73 ? 36.703 2.873 13.913 1.00 27.72 73 ASP A O 1
ATOM 513 N N . GLN A 1 74 ? 36.240 4.923 14.738 1.00 25.26 74 GLN A N 1
ATOM 514 C CA . GLN A 1 74 ? 34.824 4.636 15.040 1.00 29.38 74 GLN A CA 1
ATOM 515 C C . GLN A 1 74 ? 34.101 4.258 13.749 1.00 27.26 74 GLN A C 1
ATOM 516 O O . GLN A 1 74 ? 33.370 3.271 13.755 1.00 23.19 74 GLN A O 1
ATOM 522 N N . ALA A 1 75 ? 34.380 4.982 12.671 1.00 23.86 75 ALA A N 1
ATOM 523 C CA . ALA A 1 75 ? 33.756 4.705 11.353 1.00 24.89 75 ALA A CA 1
ATOM 524 C C . ALA A 1 75 ? 34.131 3.287 10.898 1.00 21.25 75 ALA A C 1
ATOM 525 O O . ALA A 1 75 ? 33.210 2.535 10.512 1.00 22.14 75 ALA A O 1
ATOM 527 N N . TRP A 1 76 ? 35.419 2.929 10.923 1.00 22.32 76 TRP A N 1
ATOM 528 C CA . TRP A 1 76 ? 35.853 1.585 10.473 1.00 22.27 76 TRP A CA 1
ATOM 529 C C . TRP A 1 76 ? 35.224 0.520 11.366 1.00 23.26 76 TRP A C 1
ATOM 530 O O . TRP A 1 76 ? 34.746 -0.464 10.840 1.00 21.42 76 TRP A O 1
ATOM 541 N N . MET A 1 77 ? 35.123 0.743 12.684 1.00 24.81 77 MET A N 1
ATOM 542 C CA A MET A 1 77 ? 34.541 -0.274 13.584 0.34 24.03 77 MET A CA 1
ATOM 543 C CA B MET A 1 77 ? 34.483 -0.210 13.642 0.33 27.19 77 MET A CA 1
ATOM 544 C CA C MET A 1 77 ? 34.527 -0.301 13.557 0.33 25.52 77 MET A CA 1
ATOM 545 C C . MET A 1 77 ? 33.035 -0.447 13.245 1.00 24.19 77 MET A C 1
ATOM 546 O O . MET A 1 77 ? 32.590 -1.585 13.292 1.00 27.30 77 MET A O 1
ATOM 559 N N . GLU A 1 78 ? 32.313 0.631 12.892 1.00 24.01 78 GLU A N 1
ATOM 560 C CA A GLU A 1 78 ? 30.881 0.569 12.471 0.50 25.12 78 GLU A CA 1
ATOM 561 C CA B GLU A 1 78 ? 30.889 0.552 12.478 0.50 26.72 78 GLU A CA 1
ATOM 562 C C . GLU A 1 78 ? 30.779 -0.247 11.171 1.00 26.13 78 GLU A C 1
ATOM 563 O O . GLU A 1 78 ? 29.846 -1.079 11.046 1.00 25.02 78 GLU A O 1
ATOM 574 N N . MET A 1 79 ? 31.709 -0.030 10.236 1.00 22.51 79 MET A N 1
ATOM 575 C CA . MET A 1 79 ? 31.682 -0.756 8.953 1.00 23.14 79 MET A CA 1
ATOM 576 C C . MET A 1 79 ? 31.973 -2.257 9.187 1.00 20.35 79 MET A C 1
ATOM 577 O O . MET A 1 79 ? 31.310 -3.079 8.564 1.00 23.61 79 MET A O 1
ATOM 582 N N . VAL A 1 80 ? 32.948 -2.599 10.014 1.00 20.75 80 VAL A N 1
ATOM 583 C CA . VAL A 1 80 ? 33.313 -4.006 10.365 1.00 19.95 80 VAL A CA 1
ATOM 584 C C . VAL A 1 80 ? 32.104 -4.641 11.038 1.00 22.09 80 VAL A C 1
ATOM 585 O O . VAL A 1 80 ? 31.707 -5.724 10.623 1.00 21.36 80 VAL A O 1
ATOM 589 N N . ALA A 1 81 ? 31.500 -3.947 12.007 1.00 24.42 81 ALA A N 1
ATOM 590 C CA . ALA A 1 81 ? 30.291 -4.441 12.716 1.00 25.47 81 ALA A CA 1
ATOM 591 C C . ALA A 1 81 ? 29.193 -4.752 11.713 1.00 23.76 81 ALA A C 1
ATOM 592 O O . ALA A 1 81 ? 28.533 -5.802 11.856 1.00 27.18 81 ALA A O 1
ATOM 594 N N . ALA A 1 82 ? 28.996 -3.883 10.715 1.00 26.74 82 ALA A N 1
ATOM 595 C CA . ALA A 1 82 ? 27.934 -4.043 9.709 1.00 27.10 82 ALA A CA 1
ATOM 596 C C . ALA A 1 82 ? 28.172 -5.338 8.931 1.00 26.54 82 ALA A C 1
ATOM 597 O O . ALA A 1 82 ? 27.206 -6.099 8.730 1.00 26.51 82 ALA A O 1
ATOM 599 N N . VAL A 1 83 ? 29.401 -5.589 8.473 1.00 25.30 83 VAL A N 1
ATOM 600 C CA . VAL A 1 83 ? 29.647 -6.813 7.656 1.00 25.88 83 VAL A CA 1
ATOM 601 C C . VAL A 1 83 ? 29.656 -8.072 8.542 1.00 26.15 83 VAL A C 1
ATOM 602 O O . VAL A 1 83 ? 29.312 -9.129 7.999 1.00 28.10 83 VAL A O 1
ATOM 606 N N . LEU A 1 84 ? 29.986 -7.963 9.832 1.00 24.68 84 LEU A N 1
ATOM 607 C CA . LEU A 1 84 ? 30.035 -9.111 10.781 1.00 27.78 84 LEU A CA 1
ATOM 608 C C . LEU A 1 84 ? 28.620 -9.522 11.218 1.00 32.81 84 LEU A C 1
ATOM 609 O O . LEU A 1 84 ? 28.475 -10.656 11.749 1.00 29.29 84 LEU A O 1
ATOM 614 N N . ALA A 1 85 ? 27.616 -8.652 11.016 1.00 31.66 85 ALA A N 1
ATOM 615 C CA . ALA A 1 85 ? 26.253 -8.787 11.593 1.00 38.28 85 ALA A CA 1
ATOM 616 C C . ALA A 1 85 ? 25.757 -10.232 11.452 1.00 39.05 85 ALA A C 1
ATOM 617 O O . ALA A 1 85 ? 25.368 -10.819 12.478 1.00 52.81 85 ALA A O 1
ATOM 619 N N . ASP A 1 86 ? 25.788 -10.804 10.255 1.00 36.25 86 ASP A N 1
ATOM 620 C CA . ASP A 1 86 ? 25.204 -12.151 10.008 1.00 39.17 86 ASP A CA 1
ATOM 621 C C . ASP A 1 86 ? 26.273 -13.175 9.627 1.00 32.62 86 ASP A C 1
ATOM 622 O O . ASP A 1 86 ? 25.913 -14.177 9.022 1.00 35.87 86 ASP A O 1
ATOM 627 N N . TRP A 1 87 ? 27.535 -12.923 9.963 1.00 28.59 87 TRP A N 1
ATOM 628 C CA . TRP A 1 87 ? 28.672 -13.792 9.567 1.00 24.72 87 TRP A CA 1
ATOM 629 C C . TRP A 1 87 ? 28.693 -15.005 10.478 1.00 24.79 87 TRP A C 1
ATOM 630 O O . TRP A 1 87 ? 28.595 -14.830 11.683 1.00 26.13 87 TRP A O 1
ATOM 641 N N . PRO A 1 88 ? 28.832 -16.226 9.926 1.00 25.93 88 PRO A N 1
ATOM 642 C CA . PRO A 1 88 ? 28.880 -17.433 10.741 1.00 26.52 88 PRO A CA 1
ATOM 643 C C . PRO A 1 88 ? 30.162 -17.479 11.574 1.00 28.68 88 PRO A C 1
ATOM 644 O O . PRO A 1 88 ? 31.217 -17.302 11.010 1.00 24.96 88 PRO A O 1
ATOM 648 N N . ALA A 1 89 ? 30.057 -17.752 12.875 1.00 25.81 89 ALA A N 1
ATOM 649 C CA . ALA A 1 89 ? 31.215 -17.894 13.773 1.00 29.74 89 ALA A CA 1
ATOM 650 C C . ALA A 1 89 ? 32.126 -19.028 13.297 1.00 25.89 89 ALA A C 1
ATOM 651 O O . ALA A 1 89 ? 33.353 -18.921 13.486 1.00 26.92 89 ALA A O 1
ATOM 653 N N . ALA A 1 90 ? 31.583 -20.062 12.652 1.00 26.27 90 ALA A N 1
ATOM 654 C CA . ALA A 1 90 ? 32.354 -21.281 12.306 1.00 28.70 90 ALA A CA 1
ATOM 655 C C . ALA A 1 90 ? 33.153 -21.093 11.011 1.00 26.03 90 ALA A C 1
ATOM 656 O O . ALA A 1 90 ? 33.866 -22.017 10.627 1.00 25.92 90 ALA A O 1
ATOM 658 N N . LEU A 1 91 ? 33.026 -19.935 10.348 1.00 26.33 91 LEU A N 1
ATOM 659 C CA . LEU A 1 91 ? 33.592 -19.713 8.999 1.00 24.81 91 LEU A CA 1
ATOM 660 C C . LEU A 1 91 ? 34.653 -18.619 9.083 1.00 22.14 91 LEU A C 1
ATOM 661 O O . LEU A 1 91 ? 34.296 -17.456 9.367 1.00 22.17 91 LEU A O 1
ATOM 666 N N . GLU A 1 92 ? 35.923 -18.986 8.895 1.00 21.83 92 GLU A N 1
ATOM 667 C CA . GLU A 1 92 ? 37.003 -17.985 8.984 1.00 21.41 92 GLU A CA 1
ATOM 668 C C . GLU A 1 92 ? 36.876 -17.047 7.766 1.00 19.81 92 GLU A C 1
ATOM 669 O O . GLU A 1 92 ? 36.604 -17.507 6.666 1.00 18.45 92 GLU A O 1
ATOM 675 N N . GLY A 1 93 ? 37.040 -15.754 8.037 1.00 21.33 93 GLY A N 1
ATOM 676 C CA . GLY A 1 93 ? 36.806 -14.690 7.049 1.00 21.44 93 GLY A CA 1
ATOM 677 C C . GLY A 1 93 ? 38.009 -13.802 6.865 1.00 19.63 93 GLY A C 1
ATOM 678 O O . GLY A 1 93 ? 38.899 -13.736 7.754 1.00 18.12 93 GLY A O 1
ATOM 679 N N . VAL A 1 94 ? 38.004 -13.109 5.736 1.00 20.16 94 VAL A N 1
ATOM 680 C CA . VAL A 1 94 ? 38.916 -11.981 5.473 1.00 19.40 94 VAL A CA 1
ATOM 681 C C . VAL A 1 94 ? 38.042 -10.749 5.264 1.00 19.29 94 VAL A C 1
ATOM 682 O O . VAL A 1 94 ? 37.206 -10.739 4.362 1.00 19.08 94 VAL A O 1
ATOM 686 N N . CYS A 1 95 ? 38.226 -9.770 6.131 1.00 19.24 95 CYS A N 1
ATOM 687 C CA . CYS A 1 95 ? 37.537 -8.474 6.070 1.00 18.87 95 CYS A CA 1
ATOM 688 C C . CYS A 1 95 ? 38.553 -7.479 5.528 1.00 19.26 95 CYS A C 1
ATOM 689 O O . CYS A 1 95 ? 39.556 -7.181 6.220 1.00 20.18 95 CYS A O 1
ATOM 692 N N . ARG A 1 96 ? 38.364 -6.997 4.310 1.00 19.20 96 ARG A N 1
ATOM 693 C CA A ARG A 1 96 ? 39.244 -5.933 3.795 0.70 18.16 96 ARG A CA 1
ATOM 694 C CA B ARG A 1 96 ? 39.242 -5.935 3.764 0.30 19.27 96 ARG A CA 1
ATOM 695 C C . ARG A 1 96 ? 38.573 -4.560 3.973 1.00 18.51 96 ARG A C 1
ATOM 696 O O . ARG A 1 96 ? 37.336 -4.447 3.835 1.00 18.23 96 ARG A O 1
ATOM 711 N N . LEU A 1 97 ? 39.379 -3.556 4.289 1.00 18.75 97 LEU A N 1
ATOM 712 C CA . LEU A 1 97 ? 38.951 -2.146 4.433 1.00 18.45 97 LEU A CA 1
ATOM 713 C C . LEU A 1 97 ? 39.650 -1.344 3.336 1.00 17.55 97 LEU A C 1
ATOM 714 O O . LEU A 1 97 ? 40.853 -1.484 3.183 1.00 17.01 97 LEU A O 1
ATOM 719 N N . PHE A 1 98 ? 38.876 -0.677 2.487 1.00 19.00 98 PHE A N 1
ATOM 720 C CA . PHE A 1 98 ? 39.396 0.111 1.346 1.00 17.07 98 PHE A CA 1
ATOM 721 C C . PHE A 1 98 ? 39.119 1.584 1.626 1.00 18.41 98 PHE A C 1
ATOM 722 O O . PHE A 1 98 ? 38.008 1.915 2.007 1.00 17.92 98 PHE A O 1
ATOM 730 N N . LEU A 1 99 ? 40.095 2.437 1.372 1.00 17.24 99 LEU A N 1
ATOM 731 C CA . LEU A 1 99 ? 39.911 3.905 1.380 1.00 17.22 99 LEU A CA 1
ATOM 732 C C . LEU A 1 99 ? 40.481 4.408 0.066 1.00 17.01 99 LEU A C 1
ATOM 733 O O . LEU A 1 99 ? 41.689 4.232 -0.152 1.00 18.45 99 LEU A O 1
ATOM 738 N N . THR A 1 100 ? 39.654 4.967 -0.781 1.00 17.81 100 THR A N 1
ATOM 739 C CA . THR A 1 100 ? 40.147 5.532 -2.065 1.00 19.35 100 THR A CA 1
ATOM 740 C C . THR A 1 100 ? 40.051 7.052 -2.082 1.00 19.80 100 THR A C 1
ATOM 741 O O . THR A 1 100 ? 39.266 7.643 -1.292 1.00 21.41 100 THR A O 1
ATOM 745 N N . ARG A 1 101 ? 40.799 7.665 -3.001 1.00 20.83 101 ARG A N 1
ATOM 746 C CA . ARG A 1 101 ? 40.793 9.136 -3.129 1.00 23.19 101 ARG A CA 1
ATOM 747 C C . ARG A 1 101 ? 39.419 9.565 -3.627 1.00 23.60 101 ARG A C 1
ATOM 748 O O . ARG A 1 101 ? 39.140 10.772 -3.547 1.00 25.97 101 ARG A O 1
ATOM 756 N N . GLY A 1 102 ? 38.593 8.638 -4.110 1.00 22.48 102 GLY A N 1
ATOM 757 C CA . GLY A 1 102 ? 37.237 8.962 -4.596 1.00 23.13 102 GLY A CA 1
ATOM 758 C C . GLY A 1 102 ? 37.273 9.695 -5.920 1.00 22.91 102 GLY A C 1
ATOM 759 O O . GLY A 1 102 ? 38.043 9.294 -6.771 1.00 22.17 102 GLY A O 1
ATOM 760 N N . LEU A 1 103 ? 36.434 10.710 -6.110 1.00 24.81 103 LEU A N 1
ATOM 761 C CA . LEU A 1 103 ? 36.364 11.396 -7.435 1.00 29.08 103 LEU A CA 1
ATOM 762 C C . LEU A 1 103 ? 37.500 12.404 -7.573 1.00 29.26 103 LEU A C 1
ATOM 763 O O . LEU A 1 103 ? 37.734 12.784 -8.728 1.00 33.58 103 LEU A O 1
ATOM 768 N N . GLY A 1 104 ? 38.191 12.742 -6.489 1.00 29.62 104 GLY A N 1
ATOM 769 C CA . GLY A 1 104 ? 39.388 13.619 -6.411 1.00 41.08 104 GLY A CA 1
ATOM 770 C C . GLY A 1 104 ? 39.537 14.282 -5.026 1.00 47.65 104 GLY A C 1
ATOM 771 O O . GLY A 1 104 ? 38.540 14.288 -4.255 1.00 46.06 104 GLY A O 1
ATOM 772 N N . ASP A 1 105 ? 40.736 14.794 -4.683 1.00 56.56 105 ASP A N 1
ATOM 773 C CA . ASP A 1 105 ? 40.998 15.520 -3.403 1.00 60.54 105 ASP A CA 1
ATOM 774 C C . ASP A 1 105 ? 40.108 16.784 -3.409 1.00 66.94 105 ASP A C 1
ATOM 775 O O . ASP A 1 105 ? 40.435 17.709 -4.184 1.00 75.06 105 ASP A O 1
ATOM 780 N N . GLY A 1 106 ? 39.022 16.798 -2.606 1.00 66.50 106 GLY A N 1
ATOM 781 C CA . GLY A 1 106 ? 37.943 17.817 -2.573 1.00 61.44 106 GLY A CA 1
ATOM 782 C C . GLY A 1 106 ? 36.554 17.201 -2.375 1.00 55.83 106 GLY A C 1
ATOM 783 O O . GLY A 1 106 ? 35.810 17.662 -1.497 1.00 51.69 106 GLY A O 1
ATOM 784 N N . THR A 1 107 ? 36.190 16.216 -3.200 1.00 55.79 107 THR A N 1
ATOM 785 C CA . THR A 1 107 ? 35.025 15.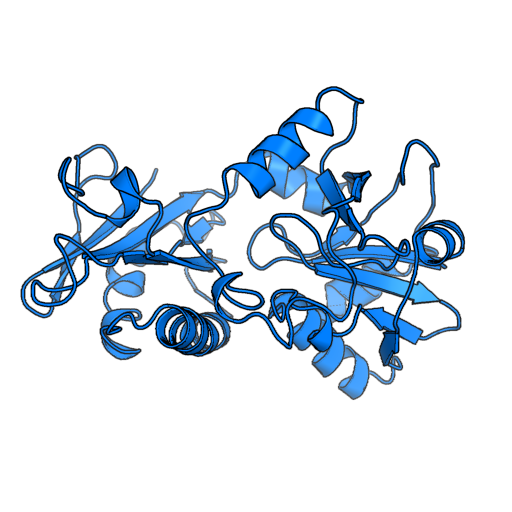307 -3.012 1.00 47.38 107 THR A CA 1
ATOM 786 C C . THR A 1 107 ? 35.393 14.310 -1.911 1.00 37.03 107 THR A C 1
ATOM 787 O O . THR A 1 107 ? 36.564 14.081 -1.679 1.00 33.07 107 THR A O 1
ATOM 791 N N . PRO A 1 108 ? 34.467 13.697 -1.155 1.00 32.68 108 PRO A N 1
ATOM 792 C CA . PRO A 1 1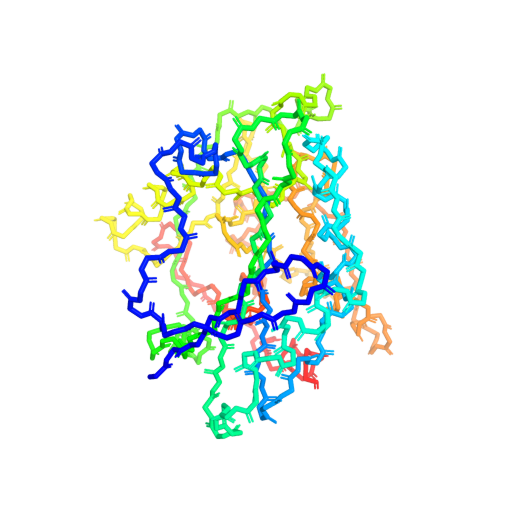08 ? 34.875 12.775 -0.081 1.00 33.37 108 PRO A CA 1
ATOM 793 C C . PRO A 1 108 ? 35.500 11.447 -0.554 1.00 26.67 108 PRO A C 1
ATOM 794 O O . PRO A 1 108 ? 35.179 10.918 -1.622 1.00 24.49 108 PRO A O 1
ATOM 798 N N . PRO A 1 109 ? 36.493 10.907 0.182 1.00 26.89 109 PRO A N 1
ATOM 799 C CA . PRO A 1 109 ? 37.093 9.614 -0.164 1.00 24.18 109 PRO A CA 1
ATOM 800 C C . PRO A 1 109 ? 36.019 8.527 -0.078 1.00 23.40 109 PRO A C 1
ATOM 801 O O . PRO A 1 109 ? 35.000 8.671 0.616 1.00 21.39 109 PRO A O 1
ATOM 805 N N . THR A 1 110 ? 36.243 7.432 -0.798 1.00 20.43 110 THR A N 1
ATOM 806 C CA . THR A 1 110 ? 35.350 6.262 -0.768 1.00 19.32 110 THR A CA 1
ATOM 807 C C . THR A 1 110 ? 35.872 5.322 0.317 1.00 19.44 110 THR A C 1
ATOM 808 O O . THR A 1 110 ? 37.069 4.987 0.325 1.00 21.01 110 THR A O 1
ATOM 812 N N . ALA A 1 111 ? 35.022 4.904 1.219 1.00 19.48 111 ALA A N 1
ATOM 813 C CA . ALA A 1 111 ? 35.435 3.984 2.298 1.00 19.36 111 ALA A CA 1
ATOM 814 C C . ALA A 1 111 ? 34.494 2.795 2.278 1.00 21.66 111 ALA A C 1
ATOM 815 O O . ALA A 1 111 ? 33.232 2.990 2.251 1.00 22.92 111 ALA A O 1
ATOM 817 N N . LEU A 1 112 ? 35.051 1.602 2.325 1.00 23.14 112 LEU A N 1
ATOM 818 C CA . LEU A 1 112 ? 34.163 0.434 2.499 1.00 23.85 112 LEU A CA 1
ATOM 819 C C . LEU A 1 112 ? 34.849 -0.753 3.154 1.00 21.81 112 LEU A C 1
ATOM 820 O O . LEU A 1 112 ? 36.070 -0.779 3.281 1.00 20.21 112 LEU A O 1
ATOM 825 N N . ALA A 1 113 ? 34.011 -1.721 3.506 1.00 21.23 113 ALA A N 1
ATOM 826 C CA . ALA A 1 113 ? 34.417 -2.964 4.169 1.00 19.49 113 ALA A CA 1
ATOM 827 C C . ALA A 1 113 ? 33.831 -4.077 3.340 1.00 18.53 113 ALA A C 1
ATOM 828 O O . ALA A 1 113 ? 32.674 -3.970 2.908 1.00 20.44 113 ALA A O 1
ATOM 830 N N . LEU A 1 114 ? 34.579 -5.146 3.165 1.00 18.55 114 LEU A N 1
ATOM 831 C CA . LEU A 1 114 ? 34.138 -6.296 2.349 1.00 18.50 114 LEU A CA 1
ATOM 832 C C . LEU A 1 114 ? 34.684 -7.559 2.985 1.00 20.59 114 LEU A C 1
ATOM 833 O O . LEU A 1 114 ? 35.874 -7.607 3.292 1.00 21.75 114 LEU A O 1
ATOM 838 N N . LEU A 1 115 ? 33.792 -8.515 3.229 1.00 19.10 115 LEU A N 1
ATOM 839 C CA . LEU A 1 115 ? 34.076 -9.728 4.005 1.00 18.77 115 LEU A CA 1
ATOM 840 C C . LEU A 1 115 ? 33.708 -10.930 3.155 1.00 19.51 115 LEU A C 1
ATOM 841 O O . LEU A 1 115 ? 32.599 -10.968 2.604 1.00 22.18 115 LEU A O 1
ATOM 846 N N . ALA A 1 116 ? 34.619 -11.879 3.088 1.00 20.31 116 ALA A N 1
ATOM 847 C CA . ALA A 1 116 ? 34.449 -13.144 2.346 1.00 19.53 116 ALA A CA 1
ATOM 848 C C . ALA A 1 116 ? 35.145 -14.233 3.129 1.00 18.83 116 ALA A C 1
ATOM 849 O O . ALA A 1 116 ? 36.025 -13.948 3.939 1.00 18.69 116 ALA A O 1
ATOM 851 N N . PRO A 1 117 ? 34.820 -15.507 2.872 1.00 18.78 117 PRO A N 1
ATOM 852 C CA . PRO A 1 117 ? 35.540 -16.612 3.514 1.00 20.83 117 PRO A CA 1
ATOM 853 C C . PRO A 1 117 ? 37.008 -16.649 3.087 1.00 19.13 117 PRO A C 1
ATOM 854 O O . PRO A 1 117 ? 37.323 -16.352 1.913 1.00 20.40 117 PRO A O 1
ATOM 858 N N . VAL A 1 118 ? 37.878 -17.019 4.018 1.00 18.93 118 VAL A N 1
ATOM 859 C CA . VAL A 1 118 ? 39.264 -17.404 3.659 1.00 19.80 118 VAL A CA 1
ATOM 860 C C . VAL A 1 118 ? 39.127 -18.641 2.790 1.00 20.70 118 VAL A C 1
ATOM 861 O O . VAL A 1 118 ? 38.469 -19.604 3.185 1.00 21.21 118 VAL A O 1
ATOM 865 N N . PRO A 1 119 ? 39.714 -18.655 1.590 1.00 22.89 119 PRO A N 1
ATOM 866 C CA . PRO A 1 119 ? 39.584 -19.808 0.712 1.00 23.51 119 PRO A CA 1
ATOM 867 C C . PRO A 1 119 ? 40.264 -21.071 1.239 1.00 23.92 119 PRO A C 1
ATOM 868 O O . PRO A 1 119 ? 41.265 -20.982 1.956 1.00 20.86 119 PRO A O 1
ATOM 872 N N . ALA A 1 120 ? 39.772 -22.231 0.795 1.00 22.91 120 ALA A N 1
ATOM 873 C CA . ALA A 1 120 ? 40.348 -23.545 1.177 1.00 25.66 120 ALA A CA 1
ATOM 874 C C . ALA A 1 120 ? 41.833 -23.599 0.828 1.00 23.35 120 ALA A C 1
ATOM 875 O O . ALA A 1 120 ? 42.596 -24.137 1.618 1.00 22.58 120 ALA A O 1
ATOM 877 N N . ASP A 1 121 ? 42.255 -23.049 -0.303 1.00 22.58 121 ASP A N 1
ATOM 878 C CA . ASP A 1 121 ? 43.688 -23.191 -0.698 1.00 25.91 121 ASP A CA 1
ATOM 879 C C . ASP A 1 121 ? 44.574 -22.370 0.260 1.00 23.14 121 ASP A C 1
ATOM 880 O O . ASP A 1 121 ? 45.622 -22.872 0.616 1.00 19.49 121 ASP A O 1
ATOM 885 N N . THR A 1 122 ? 44.183 -21.155 0.671 1.00 22.30 122 THR A N 1
ATOM 886 C CA . THR A 1 122 ? 44.906 -20.375 1.710 1.00 19.57 122 THR A CA 1
ATOM 887 C C . THR A 1 122 ? 44.941 -21.163 3.031 1.00 18.55 122 THR A C 1
ATOM 888 O O . THR A 1 122 ? 46.004 -21.238 3.648 1.00 18.51 122 THR A O 1
ATOM 892 N N . LEU A 1 123 ? 43.805 -21.708 3.500 1.00 19.59 123 LEU A N 1
ATOM 893 C CA . LEU A 1 123 ? 43.838 -22.521 4.724 1.00 20.31 123 LEU A CA 1
ATOM 894 C C . LEU A 1 123 ? 44.826 -23.673 4.531 1.00 18.08 123 LEU A C 1
ATOM 895 O O . LEU A 1 123 ? 45.497 -24.044 5.504 1.00 18.38 123 LEU A O 1
ATOM 900 N N . ARG A 1 124 ? 44.867 -24.293 3.356 1.00 19.85 124 ARG A N 1
ATOM 901 C CA . ARG A 1 124 ? 45.766 -25.455 3.170 1.00 21.78 124 ARG A CA 1
ATOM 902 C C . ARG A 1 124 ? 47.240 -25.029 3.235 1.00 18.81 124 ARG A C 1
ATOM 903 O O . ARG A 1 124 ? 48.090 -25.825 3.680 1.00 19.66 124 ARG A O 1
ATOM 911 N N . GLN A 1 125 ? 47.570 -23.851 2.711 1.00 19.17 125 GLN A N 1
ATOM 912 C CA . GLN A 1 125 ? 48.950 -23.285 2.813 1.00 18.77 125 GLN A CA 1
ATOM 913 C C . GLN A 1 125 ? 49.316 -23.098 4.287 1.00 18.27 125 GLN A C 1
ATOM 914 O O . GLN A 1 125 ? 50.461 -23.396 4.688 1.00 18.88 125 GLN A O 1
ATOM 920 N N . ARG A 1 126 ? 48.398 -22.589 5.086 1.00 18.07 126 ARG A N 1
ATOM 921 C CA . ARG A 1 126 ? 48.627 -22.486 6.548 1.00 18.42 126 ARG A CA 1
ATOM 922 C C . ARG A 1 126 ? 48.907 -23.888 7.114 1.00 19.70 126 ARG A C 1
ATOM 923 O O . ARG A 1 126 ? 49.825 -24.031 7.938 1.00 18.01 126 ARG A O 1
ATOM 931 N N . ALA A 1 127 ? 48.144 -24.901 6.702 1.00 20.09 127 ALA A N 1
ATOM 932 C CA . ALA A 1 127 ? 48.248 -26.276 7.275 1.00 20.09 127 ALA A CA 1
ATOM 933 C C . ALA A 1 127 ? 49.556 -26.958 6.837 1.00 21.78 127 ALA A C 1
ATOM 934 O O . ALA A 1 127 ? 50.231 -27.545 7.720 1.00 23.58 127 ALA A O 1
ATOM 936 N N . GLU A 1 128 ? 49.893 -26.867 5.547 1.00 19.57 128 GLU A N 1
ATOM 937 C CA . GLU A 1 128 ? 50.895 -27.764 4.907 1.00 21.28 128 GLU A CA 1
ATOM 938 C C . GLU A 1 128 ? 52.088 -27.023 4.318 1.00 18.25 128 GLU A C 1
ATOM 939 O O . GLU A 1 128 ? 53.029 -27.717 3.801 1.00 19.88 128 GLU A O 1
ATOM 945 N N . GLY A 1 129 ? 52.064 -25.690 4.300 1.00 17.71 129 GLY A N 1
ATOM 946 C CA . GLY A 1 129 ? 53.249 -24.896 3.909 1.00 16.64 129 GLY A CA 1
ATOM 947 C C . GLY A 1 129 ? 53.313 -24.563 2.424 1.00 17.82 129 GLY A C 1
ATOM 948 O O . GLY A 1 129 ? 52.384 -24.952 1.666 1.00 19.35 129 GLY A O 1
ATOM 949 N N . ILE A 1 130 ? 54.351 -23.829 2.022 1.00 16.48 130 ILE A N 1
ATOM 950 C CA . ILE A 1 130 ? 54.402 -23.186 0.677 1.00 18.08 130 ILE A CA 1
ATOM 951 C C . ILE A 1 130 ? 55.807 -23.272 0.098 1.00 17.34 130 ILE A C 1
ATOM 952 O O . ILE A 1 130 ? 56.776 -23.431 0.862 1.00 18.76 130 ILE A O 1
ATOM 957 N N . SER A 1 131 ? 55.870 -23.182 -1.222 1.00 17.84 131 SER A N 1
ATOM 958 C CA . SER A 1 131 ? 57.110 -22.985 -1.998 1.00 16.53 131 SER A CA 1
ATOM 959 C C . SER A 1 131 ? 57.182 -21.509 -2.357 1.00 20.30 131 SER A C 1
ATOM 960 O O . SER A 1 131 ? 56.106 -20.927 -2.640 1.00 18.86 131 SER A O 1
ATOM 963 N N . VAL A 1 132 ? 58.393 -20.947 -2.427 1.00 17.23 132 VAL A N 1
ATOM 964 C CA . VAL A 1 132 ? 58.531 -19.528 -2.847 1.00 18.92 132 VAL A CA 1
ATOM 965 C C . VAL A 1 132 ? 59.624 -19.428 -3.886 1.00 18.31 132 VAL A C 1
ATOM 966 O O . VAL A 1 132 ? 60.541 -20.268 -3.888 1.00 18.48 132 VAL A O 1
ATOM 970 N N . ALA A 1 133 ? 59.471 -18.432 -4.740 1.00 17.35 133 ALA A N 1
ATOM 971 C CA . ALA A 1 133 ? 60.481 -17.953 -5.686 1.00 17.23 133 ALA A CA 1
ATOM 972 C C . ALA A 1 133 ? 60.978 -16.607 -5.178 1.00 17.34 133 ALA A C 1
ATOM 973 O O . ALA A 1 133 ? 60.125 -15.781 -4.802 1.00 15.81 133 ALA A O 1
ATOM 975 N N . THR A 1 134 ? 62.280 -16.358 -5.316 1.00 17.57 134 THR A N 1
ATOM 976 C CA . THR A 1 134 ? 62.917 -15.060 -5.009 1.00 18.08 134 THR A CA 1
ATOM 977 C C . THR A 1 134 ? 62.920 -14.271 -6.316 1.00 18.56 134 THR A C 1
ATOM 978 O O . THR A 1 134 ? 63.317 -14.804 -7.366 1.00 18.61 134 THR A O 1
ATOM 982 N N . LEU A 1 135 ? 62.328 -13.091 -6.280 1.00 17.64 135 LEU A N 1
ATOM 983 C CA . LEU A 1 135 ? 62.276 -12.208 -7.467 1.00 17.94 135 LEU A CA 1
ATOM 984 C C . LEU A 1 135 ? 62.824 -10.837 -7.087 1.00 17.59 135 LEU A C 1
ATOM 985 O O . LEU A 1 135 ? 62.471 -10.313 -5.993 1.00 16.87 135 LEU A O 1
ATOM 990 N N . GLY A 1 136 ? 63.584 -10.224 -7.997 1.00 18.49 136 GLY A N 1
ATOM 991 C CA . GLY A 1 136 ? 64.134 -8.884 -7.672 1.00 18.52 136 GLY A CA 1
ATOM 992 C C . GLY A 1 136 ? 63.119 -7.796 -7.954 1.00 19.40 136 GLY A C 1
ATOM 993 O O . GLY A 1 136 ? 62.431 -7.829 -8.990 1.00 20.99 136 GLY A O 1
ATOM 994 N N . LEU A 1 137 ? 63.053 -6.811 -7.081 1.00 20.81 137 LEU A N 1
ATOM 995 C CA . LEU A 1 137 ? 62.233 -5.587 -7.252 1.00 23.04 137 LEU A CA 1
ATOM 996 C C . LEU A 1 137 ? 62.991 -4.521 -8.064 1.00 21.65 137 LEU A C 1
ATOM 997 O O . LEU A 1 137 ? 62.341 -3.590 -8.575 1.00 27.28 137 LEU A O 1
ATOM 1002 N N . GLY A 1 138 ? 64.317 -4.635 -8.136 1.00 20.20 138 GLY A N 1
ATOM 1003 C CA . GLY A 1 138 ? 65.206 -3.768 -8.924 1.00 23.04 138 GLY A CA 1
ATOM 1004 C C . GLY A 1 138 ? 65.577 -2.510 -8.159 1.00 23.85 138 GLY A C 1
ATOM 1005 O O . GLY A 1 138 ? 66.306 -1.673 -8.699 1.00 26.39 138 GLY A O 1
ATOM 1006 N N . VAL A 1 139 ? 65.150 -2.360 -6.908 1.00 20.51 139 VAL A N 1
ATOM 1007 C CA . VAL A 1 139 ? 65.467 -1.091 -6.187 1.00 21.08 139 VAL A CA 1
ATOM 1008 C C . VAL A 1 139 ? 66.542 -1.358 -5.151 1.00 19.96 139 VAL A C 1
ATOM 1009 O O . VAL A 1 139 ? 66.524 -2.406 -4.517 1.00 23.38 139 VAL A O 1
ATOM 1013 N N . PRO A 1 140 ? 67.522 -0.456 -4.973 1.00 21.53 140 PRO A N 1
ATOM 1014 C CA . PRO A 1 140 ? 68.451 -0.589 -3.850 1.00 19.51 140 PRO A CA 1
ATOM 1015 C C . PRO A 1 140 ? 67.697 -0.596 -2.518 1.00 19.75 140 PRO A C 1
ATOM 1016 O O . PRO A 1 140 ? 66.678 0.100 -2.359 1.00 19.25 140 PRO A O 1
ATOM 1020 N N . ALA A 1 141 ? 68.236 -1.346 -1.566 1.00 21.10 141 ALA A N 1
ATOM 1021 C CA . ALA A 1 141 ? 67.644 -1.469 -0.226 1.00 21.24 141 ALA A CA 1
ATOM 1022 C C . ALA A 1 141 ? 67.441 -0.067 0.359 1.00 23.02 141 ALA A C 1
ATOM 1023 O O . ALA A 1 141 ? 66.435 0.159 1.025 1.00 21.93 141 ALA A O 1
ATOM 1025 N N . ASP A 1 142 ? 68.378 0.845 0.154 1.00 23.02 142 ASP A N 1
ATOM 1026 C CA . ASP A 1 142 ? 68.358 2.152 0.868 1.00 24.52 142 ASP A CA 1
ATOM 1027 C C . ASP A 1 142 ? 67.562 3.213 0.094 1.00 24.84 142 ASP A C 1
ATOM 1028 O O . ASP A 1 142 ? 67.503 4.353 0.543 1.00 25.88 142 ASP A O 1
ATOM 1033 N N . PHE A 1 143 ? 66.983 2.899 -1.056 1.00 21.86 143 PHE A N 1
ATOM 1034 C CA . PHE A 1 143 ? 66.488 3.935 -1.999 1.00 21.37 143 PHE A CA 1
ATOM 1035 C C . PHE A 1 143 ? 65.149 4.524 -1.530 1.00 19.72 143 PHE A C 1
ATOM 1036 O O . PHE A 1 143 ? 64.985 5.752 -1.615 1.00 20.62 143 PHE A O 1
ATOM 1044 N N . ARG A 1 144 ? 64.214 3.688 -1.062 1.00 19.76 144 ARG A N 1
ATOM 1045 C CA . ARG A 1 144 ? 62.815 4.112 -0.823 1.00 22.05 144 ARG A CA 1
ATOM 1046 C C . ARG A 1 144 ? 62.785 5.123 0.333 1.00 21.55 144 ARG A C 1
ATOM 1047 O O . ARG A 1 144 ? 61.946 6.029 0.315 1.00 21.00 144 ARG A O 1
ATOM 1055 N N . ALA A 1 145 ? 63.664 4.944 1.305 1.00 22.39 145 ALA A N 1
ATOM 1056 C CA . ALA A 1 145 ? 63.800 5.895 2.435 1.00 24.43 145 ALA A CA 1
ATOM 1057 C C . ALA A 1 145 ? 63.967 7.352 1.946 1.00 23.83 145 ALA A C 1
ATOM 1058 O O . ALA A 1 145 ? 63.603 8.284 2.694 1.00 23.90 145 ALA A O 1
ATOM 1060 N N . GLY A 1 146 ? 64.581 7.583 0.785 1.00 23.83 146 GLY A N 1
ATOM 1061 C CA . GLY A 1 146 ? 64.791 8.932 0.231 1.00 22.27 146 GLY A CA 1
ATOM 1062 C C . GLY A 1 146 ? 63.833 9.274 -0.911 1.00 23.63 146 GLY A C 1
ATOM 1063 O O . GLY A 1 146 ? 64.090 10.256 -1.581 1.00 24.12 146 GLY A O 1
ATOM 1064 N N . ALA A 1 147 ? 62.810 8.459 -1.165 1.00 20.39 147 ALA A N 1
ATOM 1065 C CA . ALA A 1 147 ? 61.922 8.574 -2.351 1.00 21.15 147 ALA A CA 1
ATOM 1066 C C . ALA A 1 147 ? 60.488 8.280 -1.933 1.00 20.32 147 ALA A C 1
ATOM 1067 O O . ALA A 1 147 ? 59.930 7.226 -2.255 1.00 20.69 147 ALA A O 1
ATOM 1069 N N . PRO A 1 148 ? 59.879 9.191 -1.141 1.00 20.83 148 PRO A N 1
ATOM 1070 C CA . PRO A 1 148 ? 58.566 8.953 -0.576 1.00 22.29 148 PRO A CA 1
ATOM 1071 C C . PRO A 1 148 ? 57.463 8.773 -1.645 1.00 19.53 148 PRO A C 1
ATOM 1072 O O . PRO A 1 148 ? 56.516 8.125 -1.359 1.00 19.71 148 PRO A O 1
ATOM 1076 N N . TRP A 1 149 ? 57.674 9.275 -2.868 1.00 20.82 149 TRP A N 1
ATOM 1077 C CA . TRP A 1 149 ? 56.707 9.096 -3.977 1.00 19.67 149 TRP A CA 1
ATOM 1078 C C . TRP A 1 149 ? 56.584 7.604 -4.350 1.00 20.10 149 TRP A C 1
ATOM 1079 O O . TRP A 1 149 ? 55.581 7.266 -4.969 1.00 18.44 149 TRP A O 1
ATOM 1090 N N . LEU A 1 150 ? 57.512 6.729 -3.948 1.00 18.89 150 LEU A N 1
ATOM 1091 C CA . LEU A 1 150 ? 57.425 5.265 -4.273 1.00 17.25 150 LEU A CA 1
ATOM 1092 C C . LEU A 1 150 ? 56.493 4.540 -3.299 1.00 17.96 150 LEU A C 1
ATOM 1093 O O . LEU A 1 150 ? 56.247 3.361 -3.520 1.00 19.88 150 LEU A O 1
ATOM 1098 N N . LEU A 1 151 ? 55.976 5.252 -2.294 1.00 19.75 151 LEU A N 1
ATOM 1099 C CA . LEU A 1 151 ? 54.961 4.766 -1.317 1.00 20.12 151 LEU A CA 1
ATOM 1100 C C . LEU A 1 151 ? 55.460 3.498 -0.609 1.00 21.68 151 LEU A C 1
ATOM 1101 O O . LEU A 1 151 ? 54.644 2.625 -0.246 1.00 21.93 151 LEU A O 1
ATOM 1106 N N . GLY A 1 152 ? 56.745 3.455 -0.303 1.00 24.15 152 GLY A N 1
ATOM 1107 C CA . GLY A 1 152 ? 57.286 2.434 0.603 1.00 26.98 152 GLY A CA 1
ATOM 1108 C C . GLY A 1 152 ? 56.595 2.579 1.945 1.00 26.09 152 GLY A C 1
ATOM 1109 O O . GLY A 1 152 ? 56.404 3.724 2.440 1.00 28.81 152 GLY A O 1
ATOM 1110 N N . GLY A 1 153 ? 56.175 1.466 2.497 1.00 27.24 153 GLY A N 1
ATOM 1111 C CA . GLY A 1 153 ? 55.609 1.452 3.844 1.00 23.45 153 GLY A CA 1
ATOM 1112 C C . GLY A 1 153 ? 54.127 1.721 3.832 1.00 22.13 153 GLY A C 1
ATOM 1113 O O . GLY A 1 153 ? 53.576 1.855 4.928 1.00 21.48 153 GLY A O 1
ATOM 1114 N N . ALA A 1 154 ? 53.495 1.828 2.658 1.00 20.85 154 ALA A N 1
ATOM 1115 C CA . ALA A 1 154 ? 52.036 2.028 2.522 1.00 20.07 154 ALA A CA 1
ATOM 1116 C C . ALA A 1 154 ? 51.428 0.762 1.929 1.00 19.45 154 ALA A C 1
ATOM 1117 O O . ALA A 1 154 ? 52.045 0.193 1.007 1.00 18.91 154 ALA A O 1
ATOM 1119 N N . LYS A 1 155 ? 50.280 0.337 2.467 1.00 18.00 155 LYS A N 1
ATOM 1120 C CA . LYS A 1 155 ? 49.532 -0.855 2.016 1.00 18.07 155 LYS A CA 1
ATOM 1121 C C . LYS A 1 155 ? 48.502 -0.331 1.020 1.00 17.98 155 LYS A C 1
ATOM 1122 O O . LYS A 1 155 ? 47.480 0.169 1.454 1.00 17.13 155 LYS A O 1
ATOM 1128 N N . THR A 1 156 ? 48.797 -0.395 -0.287 1.00 18.48 156 THR A N 1
ATOM 1129 C CA . THR A 1 156 ? 47.988 0.338 -1.295 1.00 18.20 156 THR A CA 1
ATOM 1130 C C . THR A 1 156 ? 47.165 -0.599 -2.169 1.00 17.60 156 THR A C 1
ATOM 1131 O O . THR A 1 156 ? 47.416 -1.819 -2.218 1.00 17.82 156 THR A O 1
ATOM 1135 N N . LEU A 1 157 ? 46.239 0.002 -2.908 1.00 16.89 157 LEU A N 1
ATOM 1136 C CA . LEU A 1 157 ? 45.461 -0.726 -3.912 1.00 16.86 157 LEU A CA 1
ATOM 1137 C C . LEU A 1 157 ? 46.270 -0.929 -5.193 1.00 18.06 157 LEU A C 1
ATOM 1138 O O . LEU A 1 157 ? 45.706 -1.584 -6.100 1.00 21.55 157 LEU A O 1
ATOM 1143 N N . SER A 1 158 ? 47.479 -0.402 -5.317 1.00 18.69 158 SER A N 1
ATOM 1144 C CA . SER A 1 158 ? 48.255 -0.463 -6.588 1.00 17.61 158 SER A CA 1
ATOM 1145 C C . SER A 1 158 ? 49.169 -1.689 -6.543 1.00 17.38 158 SER A C 1
ATOM 1146 O O . SER A 1 158 ? 50.405 -1.535 -6.485 1.00 17.40 158 SER A O 1
ATOM 1149 N N . TYR A 1 159 ? 48.585 -2.888 -6.536 1.00 17.36 159 TYR A N 1
ATOM 1150 C CA . TYR A 1 159 ? 49.336 -4.143 -6.316 1.00 16.65 159 TYR A CA 1
ATOM 1151 C C . TYR A 1 159 ? 49.384 -4.986 -7.597 1.00 18.01 159 TYR A C 1
ATOM 1152 O O . TYR A 1 159 ? 49.557 -6.240 -7.554 1.00 16.53 159 TYR A O 1
ATOM 1161 N N . ALA A 1 160 ? 49.274 -4.360 -8.778 1.00 16.55 160 ALA A N 1
ATOM 1162 C CA . ALA A 1 160 ? 49.368 -5.157 -10.016 1.00 15.61 160 ALA A CA 1
ATOM 1163 C C . ALA A 1 160 ? 50.703 -5.903 -10.050 1.00 15.50 160 ALA A C 1
ATOM 1164 O O . ALA A 1 160 ? 50.717 -7.085 -10.499 1.00 17.21 160 ALA A O 1
ATOM 1166 N N . VAL A 1 161 ? 51.778 -5.266 -9.634 1.00 16.58 161 VAL A N 1
ATOM 1167 C CA . VAL A 1 161 ? 53.114 -5.907 -9.644 1.00 17.81 161 VAL A CA 1
ATOM 1168 C C . VAL A 1 161 ? 53.159 -7.055 -8.619 1.00 17.76 161 VAL A C 1
ATOM 1169 O O . VAL A 1 161 ? 53.657 -8.145 -8.970 1.00 17.76 161 VAL A O 1
ATOM 1173 N N . ASN A 1 162 ? 52.647 -6.813 -7.428 1.00 17.28 162 ASN A N 1
ATOM 1174 C CA . ASN A 1 162 ? 52.502 -7.827 -6.355 1.00 16.72 162 ASN A CA 1
ATOM 1175 C C . ASN A 1 162 ? 51.831 -9.079 -6.912 1.00 16.13 162 ASN A C 1
ATOM 1176 O O . ASN A 1 162 ? 52.383 -10.184 -6.770 1.00 16.55 162 ASN A O 1
ATOM 1181 N N . MET A 1 163 ? 50.724 -8.922 -7.626 1.00 17.34 163 MET A N 1
ATOM 1182 C CA . MET A 1 163 ? 49.978 -10.067 -8.190 1.00 15.91 163 MET A CA 1
ATOM 1183 C C . MET A 1 163 ? 50.711 -10.672 -9.390 1.00 16.05 163 MET A C 1
ATOM 1184 O O . MET A 1 163 ? 50.707 -11.898 -9.517 1.00 17.37 163 MET A O 1
ATOM 1189 N N . ALA A 1 164 ? 51.307 -9.866 -10.261 1.00 15.93 164 ALA A N 1
ATOM 1190 C CA . ALA A 1 164 ? 52.065 -10.359 -11.429 1.00 15.73 164 ALA A CA 1
ATOM 1191 C C . ALA A 1 164 ? 53.247 -11.204 -10.947 1.00 15.48 164 ALA A C 1
ATOM 1192 O O . ALA A 1 164 ? 53.536 -12.231 -11.607 1.00 16.94 164 ALA A O 1
ATOM 1194 N N . ALA A 1 165 ? 53.901 -10.803 -9.852 1.00 15.61 165 ALA A N 1
ATOM 1195 C CA . ALA A 1 165 ? 55.043 -11.561 -9.284 1.00 16.11 165 ALA A CA 1
ATOM 1196 C C . ALA A 1 165 ? 54.528 -12.945 -8.880 1.00 16.40 165 ALA A C 1
ATOM 1197 O O . ALA A 1 165 ? 55.171 -13.992 -9.178 1.00 17.75 165 ALA A O 1
ATOM 1199 N N . GLN A 1 166 ? 53.370 -12.997 -8.228 1.00 17.71 166 GLN A N 1
ATOM 1200 C CA . GLN A 1 166 ? 52.801 -14.294 -7.796 1.00 17.89 166 GLN A CA 1
ATOM 1201 C C . GLN A 1 166 ? 52.436 -15.152 -9.016 1.00 17.92 166 GLN A C 1
ATOM 1202 O O . GLN A 1 166 ? 52.737 -16.352 -9.020 1.00 16.81 166 GLN A O 1
ATOM 1208 N N . ARG A 1 167 ? 51.875 -14.573 -10.077 1.00 16.75 167 ARG A N 1
ATOM 1209 C CA . ARG A 1 167 ? 51.555 -15.397 -11.281 1.00 17.62 167 ARG A CA 1
ATOM 1210 C C . ARG A 1 167 ? 52.838 -15.915 -11.938 1.00 19.04 167 ARG A C 1
ATOM 1211 O O . ARG A 1 167 ? 52.861 -17.098 -12.378 1.00 18.85 167 ARG A O 1
ATOM 1219 N N . HIS A 1 168 ? 53.895 -15.109 -11.957 1.00 18.20 168 HIS A N 1
ATOM 1220 C CA . HIS A 1 168 ? 55.214 -15.519 -12.494 1.00 19.06 168 HIS A CA 1
ATOM 1221 C C . HIS A 1 168 ? 55.751 -16.686 -11.661 1.00 18.06 168 HIS A C 1
ATOM 1222 O O . HIS A 1 168 ? 56.206 -17.674 -12.249 1.00 17.39 168 HIS A O 1
ATOM 1229 N N . ALA A 1 169 ? 55.671 -16.595 -10.334 1.00 17.34 169 ALA A N 1
ATOM 1230 C CA . ALA A 1 169 ? 56.088 -17.691 -9.421 1.00 20.00 169 ALA A CA 1
ATOM 1231 C C . ALA A 1 169 ? 55.227 -18.947 -9.676 1.00 20.03 169 ALA A C 1
ATOM 1232 O O . ALA A 1 169 ? 55.763 -20.049 -9.711 1.00 20.21 169 ALA A O 1
ATOM 1234 N N . HIS A 1 170 ? 53.933 -18.790 -9.869 1.00 19.43 170 HIS A N 1
ATOM 1235 C CA A HIS A 1 170 ? 53.006 -19.919 -10.159 0.50 21.46 170 HIS A CA 1
ATOM 1236 C CA B HIS A 1 170 ? 53.011 -19.926 -10.136 0.50 19.83 170 HIS A CA 1
ATOM 1237 C C . HIS A 1 170 ? 53.448 -20.614 -11.444 1.00 20.48 170 HIS A C 1
ATOM 1238 O O . HIS A 1 170 ? 53.431 -21.875 -11.472 1.00 20.92 170 HIS A O 1
ATOM 1251 N N . ASP A 1 171 ? 53.821 -19.835 -12.462 1.00 19.12 171 ASP A N 1
ATOM 1252 C CA . ASP A 1 171 ? 54.332 -20.381 -13.752 1.00 21.94 171 ASP A CA 1
ATOM 1253 C C . ASP A 1 171 ? 55.582 -21.265 -13.530 1.00 22.46 171 ASP A C 1
ATOM 1254 O O . ASP A 1 171 ? 55.702 -22.277 -14.240 1.00 25.16 171 ASP A O 1
ATOM 1259 N N . LEU A 1 172 ? 56.456 -20.955 -12.573 1.00 18.87 172 LEU A N 1
ATOM 1260 C CA . LEU A 1 172 ? 57.672 -21.771 -12.243 1.00 22.68 172 LEU A CA 1
ATOM 1261 C C . LEU A 1 172 ? 57.314 -23.010 -11.434 1.00 22.80 172 LEU A C 1
ATOM 1262 O O . LEU A 1 172 ? 58.212 -23.807 -11.196 1.00 23.57 172 LEU A O 1
ATOM 1267 N N . GLY A 1 173 ? 56.126 -23.058 -10.849 1.00 22.61 173 GLY A N 1
ATOM 1268 C CA . GLY A 1 173 ? 55.748 -24.131 -9.927 1.00 22.05 173 GLY A CA 1
ATOM 1269 C C . GLY A 1 173 ? 55.749 -23.711 -8.468 1.00 20.93 173 GLY A C 1
ATOM 1270 O O . GLY A 1 173 ? 55.561 -24.599 -7.651 1.00 21.48 173 GLY A O 1
ATOM 1271 N N . ALA A 1 174 ? 55.852 -22.416 -8.143 1.00 20.55 174 ALA A N 1
ATOM 1272 C CA . ALA A 1 174 ? 55.942 -21.924 -6.747 1.00 21.12 174 ALA A CA 1
ATOM 1273 C C . ALA A 1 174 ? 54.621 -21.291 -6.312 1.00 20.93 174 ALA A C 1
ATOM 1274 O O . ALA A 1 174 ? 53.832 -20.893 -7.143 1.00 21.21 174 ALA A O 1
ATOM 1276 N N . ASP A 1 175 ? 54.386 -21.271 -5.008 1.00 17.81 175 ASP A N 1
ATOM 1277 C CA . ASP A 1 175 ? 53.139 -20.761 -4.403 1.00 17.75 175 ASP A CA 1
ATOM 1278 C C . ASP A 1 175 ? 53.214 -19.250 -4.142 1.00 17.88 175 ASP A C 1
ATOM 1279 O O . ASP A 1 175 ? 52.147 -18.600 -4.127 1.00 18.93 175 ASP A O 1
ATOM 1284 N N . ASP A 1 176 ? 54.399 -18.705 -3.887 1.00 18.28 176 ASP A N 1
ATOM 1285 C CA . ASP A 1 176 ? 54.478 -17.291 -3.434 1.00 17.82 176 ASP A CA 1
ATOM 1286 C C . ASP A 1 176 ? 55.877 -16.782 -3.690 1.00 16.90 176 ASP A C 1
ATOM 1287 O O . ASP A 1 176 ? 56.648 -17.489 -4.357 1.00 17.98 176 ASP A O 1
ATOM 1292 N N . VAL A 1 177 ? 56.128 -15.551 -3.271 1.00 16.56 177 VAL A N 1
ATOM 1293 C CA . VAL A 1 177 ? 57.323 -14.778 -3.686 1.00 16.02 177 VAL A CA 1
ATOM 1294 C C . VAL A 1 177 ? 57.965 -14.180 -2.441 1.00 16.75 177 VAL A C 1
ATOM 1295 O O . VAL A 1 177 ? 57.243 -13.776 -1.520 1.00 17.04 177 VAL A O 1
ATOM 1299 N N . VAL A 1 178 ? 59.293 -14.119 -2.444 1.00 18.07 178 VAL A N 1
ATOM 1300 C CA . VAL A 1 178 ? 60.042 -13.191 -1.570 1.00 18.05 178 VAL A CA 1
ATOM 1301 C C . VAL A 1 178 ? 60.757 -12.213 -2.492 1.00 17.78 178 VAL A C 1
ATOM 1302 O O . VAL A 1 178 ? 61.570 -12.678 -3.309 1.00 18.06 178 VAL A O 1
ATOM 1306 N N . PHE A 1 179 ? 60.455 -10.925 -2.377 1.00 17.75 179 PHE A N 1
ATOM 1307 C CA . PHE A 1 179 ? 61.151 -9.872 -3.140 1.00 17.59 179 PHE A CA 1
ATOM 1308 C C . PHE A 1 179 ? 62.528 -9.616 -2.560 1.00 16.53 179 PHE A C 1
ATOM 1309 O O . PHE A 1 179 ? 62.704 -9.606 -1.293 1.00 18.00 179 PHE A O 1
ATOM 1317 N N . THR A 1 180 ? 63.453 -9.244 -3.461 1.00 16.40 180 THR A N 1
ATOM 1318 C CA . THR A 1 180 ? 64.844 -8.880 -3.110 1.00 18.54 180 THR A CA 1
ATOM 1319 C C . THR A 1 180 ? 65.226 -7.520 -3.702 1.00 17.96 180 THR A C 1
ATOM 1320 O O . THR A 1 180 ? 64.709 -7.128 -4.765 1.00 18.45 180 THR A O 1
ATOM 1324 N N . SER A 1 181 ? 66.077 -6.813 -2.974 1.00 18.31 181 SER A N 1
ATOM 1325 C CA . SER A 1 181 ? 66.647 -5.509 -3.392 1.00 18.90 181 SER A CA 1
ATOM 1326 C C . SER A 1 181 ? 67.684 -5.766 -4.485 1.00 21.49 181 SER A C 1
ATOM 1327 O O . SER A 1 181 ? 68.074 -6.917 -4.715 1.00 19.84 181 SER A O 1
ATOM 1330 N N . LEU A 1 182 ? 68.193 -4.705 -5.106 1.00 20.48 182 LEU A N 1
ATOM 1331 C CA . LEU A 1 182 ? 69.133 -4.831 -6.233 1.00 23.55 182 LEU A CA 1
ATOM 1332 C C . LEU A 1 182 ? 70.385 -5.614 -5.787 1.00 23.08 182 LEU A C 1
ATOM 1333 O O . LEU A 1 182 ? 70.866 -6.399 -6.614 1.00 22.88 182 LEU A O 1
ATOM 1338 N N . GLU A 1 183 ? 70.841 -5.405 -4.546 1.00 26.20 183 GLU A N 1
ATOM 1339 C CA . GLU A 1 183 ? 72.023 -5.983 -3.849 1.00 28.15 183 GLU A CA 1
ATOM 1340 C C . GLU A 1 183 ? 71.761 -7.425 -3.410 1.00 26.27 183 GLU A C 1
ATOM 1341 O O . GLU A 1 183 ? 72.731 -8.099 -2.989 1.00 25.86 183 GLU A O 1
ATOM 1347 N N . GLY A 1 184 ? 70.508 -7.878 -3.409 1.00 23.56 184 GLY A N 1
ATOM 1348 C CA . GLY A 1 184 ? 70.163 -9.245 -2.979 1.00 22.38 184 GLY A CA 1
ATOM 1349 C C . GLY A 1 184 ? 69.583 -9.279 -1.574 1.00 21.71 184 GLY A C 1
ATOM 1350 O O . GLY A 1 184 ? 69.436 -10.375 -1.037 1.00 22.22 184 GLY A O 1
ATOM 1351 N N . ARG A 1 185 ? 69.263 -8.128 -0.967 1.00 19.13 185 ARG A N 1
ATOM 1352 C CA . ARG A 1 185 ? 68.746 -8.141 0.421 1.00 19.14 185 ARG A CA 1
ATOM 1353 C C . ARG A 1 185 ? 67.292 -8.613 0.339 1.00 19.20 185 ARG A C 1
ATOM 1354 O O . ARG A 1 185 ? 66.554 -8.218 -0.574 1.00 18.50 185 ARG A O 1
ATOM 1362 N N . LEU A 1 186 ? 66.886 -9.417 1.289 1.00 18.32 186 LEU A N 1
ATOM 1363 C CA . LEU A 1 186 ? 65.453 -9.781 1.466 1.00 17.21 186 LEU A CA 1
ATOM 1364 C C . LEU A 1 186 ? 64.627 -8.532 1.778 1.00 17.30 186 LEU A C 1
ATOM 1365 O O . LEU A 1 186 ? 65.030 -7.722 2.637 1.00 18.05 186 LEU A O 1
ATOM 1370 N N . LEU A 1 187 ? 63.512 -8.370 1.096 1.00 16.82 187 LEU A N 1
ATOM 1371 C CA . LEU A 1 187 ? 62.544 -7.308 1.426 1.00 17.59 187 LEU A CA 1
ATOM 1372 C C . LEU A 1 187 ? 61.348 -7.979 2.123 1.00 18.78 187 LEU A C 1
ATOM 1373 O O . LEU A 1 187 ? 61.302 -8.004 3.374 1.00 17.31 187 LEU A O 1
ATOM 1378 N N . GLU A 1 188 ? 60.389 -8.477 1.360 1.00 19.09 188 GLU A N 1
ATOM 1379 C CA . GLU A 1 188 ? 59.138 -9.020 1.911 1.00 18.57 188 GLU A CA 1
ATOM 1380 C C . GLU A 1 188 ? 58.427 -9.785 0.822 1.00 18.58 188 GLU A C 1
ATOM 1381 O O . GLU A 1 188 ? 58.897 -9.760 -0.361 1.00 19.49 188 GLU A O 1
ATOM 1387 N N . GLY A 1 189 ? 57.332 -10.426 1.189 1.00 17.69 189 GLY A N 1
ATOM 1388 C CA . GLY A 1 189 ? 56.429 -11.052 0.192 1.00 18.67 189 GLY A CA 1
ATOM 1389 C C . GLY A 1 189 ? 55.527 -9.986 -0.423 1.00 17.90 189 GLY A C 1
ATOM 1390 O O . GLY A 1 189 ? 55.418 -8.860 0.081 1.00 18.59 189 GLY A O 1
ATOM 1391 N N . PRO A 1 190 ? 54.854 -10.324 -1.537 1.00 19.11 190 PRO A N 1
ATOM 1392 C CA . PRO A 1 190 ? 53.869 -9.430 -2.157 1.00 19.07 190 PRO A CA 1
ATOM 1393 C C . PRO A 1 190 ? 52.763 -9.041 -1.168 1.00 18.52 190 PRO A C 1
ATOM 1394 O O . PRO A 1 190 ? 52.228 -7.955 -1.308 1.00 18.04 190 PRO A O 1
ATOM 1398 N N . THR A 1 191 ? 52.410 -9.933 -0.249 1.00 16.14 191 THR A N 1
ATOM 1399 C CA . THR A 1 191 ? 51.294 -9.691 0.715 1.00 16.92 191 THR A CA 1
ATOM 1400 C C . THR A 1 191 ? 51.669 -10.209 2.111 1.00 17.58 191 THR A C 1
ATOM 1401 O O . THR A 1 191 ? 50.750 -10.474 2.910 1.00 18.37 191 THR A O 1
ATOM 1405 N N . SER A 1 192 ? 52.952 -10.368 2.411 1.00 17.55 192 SER A N 1
ATOM 1406 C CA .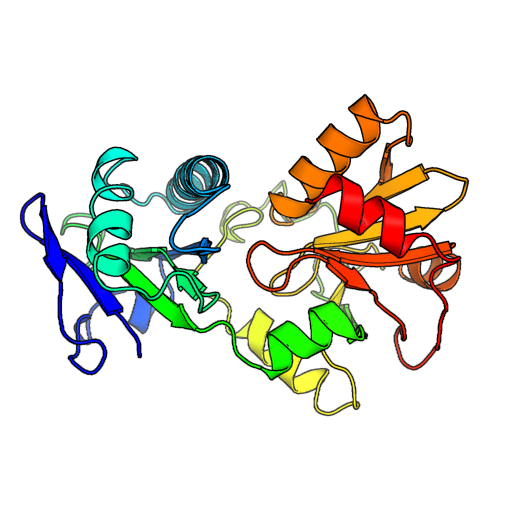 SER A 1 192 ? 53.380 -11.051 3.648 1.00 17.17 192 SER A CA 1
ATOM 1407 C C . SER A 1 192 ? 54.792 -10.641 4.009 1.00 17.96 192 SER A C 1
ATOM 1408 O O . SER A 1 192 ? 55.471 -9.989 3.200 1.00 17.24 192 SER A O 1
ATOM 1411 N N . THR A 1 193 ? 55.161 -10.972 5.229 1.00 15.73 193 THR A N 1
ATOM 1412 C CA . THR A 1 193 ? 56.438 -10.598 5.865 1.00 16.88 193 THR A CA 1
ATOM 1413 C C . THR A 1 193 ? 57.309 -11.833 6.066 1.00 15.59 193 THR A C 1
ATOM 1414 O O . THR A 1 193 ? 56.785 -12.891 6.426 1.00 17.78 193 THR A O 1
ATOM 1418 N N . VAL A 1 194 ? 58.585 -11.744 5.745 1.00 16.62 194 VAL A N 1
ATOM 1419 C CA . VAL A 1 194 ? 59.479 -12.913 5.868 1.00 18.16 194 VAL A CA 1
ATOM 1420 C C . VAL A 1 194 ? 60.102 -12.910 7.267 1.00 18.68 194 VAL A C 1
ATOM 1421 O O . VAL A 1 194 ? 60.514 -11.843 7.777 1.00 19.98 194 VAL A O 1
ATOM 1425 N N . VAL A 1 195 ? 60.047 -14.074 7.889 1.00 16.96 195 VAL A N 1
ATOM 1426 C CA . VAL A 1 195 ? 60.733 -14.364 9.170 1.00 17.50 195 VAL A CA 1
ATOM 1427 C C . VAL A 1 195 ? 61.517 -15.657 9.008 1.00 18.28 195 VAL A C 1
ATOM 1428 O O . VAL A 1 195 ? 61.062 -16.604 8.323 1.00 17.98 195 VAL A O 1
ATOM 1432 N N . TRP A 1 196 ? 62.683 -15.720 9.619 1.00 18.97 196 TRP A N 1
ATOM 1433 C CA . TRP A 1 196 ? 63.483 -16.952 9.575 1.00 19.15 196 TRP A CA 1
ATOM 1434 C C . TRP A 1 196 ? 64.171 -17.146 10.915 1.00 19.17 196 TRP A C 1
ATOM 1435 O O . TRP A 1 196 ? 64.364 -16.150 11.657 1.00 18.69 196 TRP A O 1
ATOM 1446 N N . ALA A 1 197 ? 64.437 -18.410 11.230 1.00 18.94 197 ALA A N 1
ATOM 1447 C CA . ALA A 1 197 ? 65.089 -18.813 12.494 1.00 20.24 197 ALA A CA 1
ATOM 1448 C C . ALA A 1 197 ? 66.525 -19.239 12.186 1.00 21.62 197 ALA A C 1
ATOM 1449 O O . ALA A 1 197 ? 66.734 -20.089 11.293 1.00 21.00 197 ALA A O 1
ATOM 1451 N N . ALA A 1 198 ? 67.500 -18.690 12.916 1.00 20.22 198 ALA A N 1
ATOM 1452 C CA . ALA A 1 198 ? 68.909 -19.129 12.803 1.00 20.80 198 ALA A CA 1
ATOM 1453 C C . ALA A 1 198 ? 69.597 -18.812 14.131 1.00 22.58 198 ALA A C 1
ATOM 1454 O O . ALA A 1 198 ? 69.269 -17.767 14.687 1.00 22.19 198 ALA A O 1
ATOM 1456 N N . GLY A 1 199 ? 70.450 -19.710 14.630 1.00 23.72 199 GLY A N 1
ATOM 1457 C CA . GLY A 1 199 ? 71.270 -19.478 15.831 1.00 27.49 199 GLY A CA 1
ATOM 1458 C C . GLY A 1 199 ? 70.432 -19.259 17.066 1.00 26.29 199 GLY A C 1
ATOM 1459 O O . GLY A 1 199 ? 70.923 -18.630 18.010 1.00 26.18 199 GLY A O 1
ATOM 1460 N N . GLY A 1 200 ? 69.220 -19.811 17.107 1.00 25.73 200 GLY A N 1
ATOM 1461 C CA . GLY A 1 200 ? 68.308 -19.686 18.250 1.00 24.58 200 GLY A CA 1
ATOM 1462 C C . GLY A 1 200 ? 67.552 -18.361 18.265 1.00 24.75 200 GLY A C 1
ATOM 1463 O O . GLY A 1 200 ? 66.838 -18.116 19.252 1.00 23.42 200 GLY A O 1
ATOM 1464 N N . THR A 1 201 ? 67.651 -17.572 17.187 1.00 22.35 201 THR A N 1
ATOM 1465 C CA . THR A 1 201 ? 67.054 -16.228 17.076 1.00 23.00 201 THR A CA 1
ATOM 1466 C C . THR A 1 201 ? 66.012 -16.231 15.955 1.00 21.87 201 THR A C 1
ATOM 1467 O O . THR A 1 201 ? 66.247 -16.923 14.929 1.00 22.26 201 THR A O 1
ATOM 1471 N N . LEU A 1 202 ? 64.913 -15.515 16.173 1.00 21.46 202 LEU A N 1
ATOM 1472 C CA . LEU A 1 202 ? 63.968 -15.134 15.088 1.00 20.88 202 LEU A CA 1
ATOM 1473 C C . LEU A 1 202 ? 64.419 -13.827 14.434 1.00 22.00 202 LEU A C 1
ATOM 1474 O O . LEU A 1 202 ? 64.593 -12.810 15.130 1.00 22.33 202 LEU A O 1
ATOM 1479 N N . HIS A 1 203 ? 64.535 -13.851 13.119 1.00 19.37 203 HIS A N 1
ATOM 1480 C CA . HIS A 1 203 ? 65.027 -12.735 12.285 1.00 19.56 203 HIS A CA 1
ATOM 1481 C C . HIS A 1 203 ? 63.941 -12.223 11.358 1.00 20.77 203 HIS A C 1
ATOM 1482 O O . HIS A 1 203 ? 63.187 -13.031 10.816 1.00 18.39 203 HIS A O 1
ATOM 1489 N N . THR A 1 204 ? 63.930 -10.924 11.103 1.00 19.57 204 THR A N 1
ATOM 1490 C CA . THR A 1 204 ? 63.090 -10.337 10.023 1.00 18.93 204 THR A CA 1
ATOM 1491 C C . THR A 1 204 ? 63.848 -9.174 9.384 1.00 20.42 204 THR A C 1
ATOM 1492 O O . THR A 1 204 ? 64.677 -8.569 10.052 1.00 19.02 204 THR A O 1
ATOM 1496 N N . PRO A 1 205 ? 63.581 -8.814 8.107 1.00 19.28 205 PRO A N 1
ATOM 1497 C CA . PRO A 1 205 ? 64.304 -7.710 7.493 1.00 19.25 205 PRO A CA 1
ATOM 1498 C C . PRO A 1 205 ? 63.905 -6.379 8.098 1.00 20.30 205 PRO A C 1
ATOM 1499 O O . PRO A 1 205 ? 62.807 -6.193 8.607 1.00 20.63 205 PRO A O 1
ATOM 1503 N N . PRO A 1 206 ? 64.811 -5.390 8.018 1.00 21.07 206 PRO A N 1
ATOM 1504 C CA . PRO A 1 206 ? 64.509 -4.051 8.519 1.00 21.07 206 PRO A CA 1
ATOM 1505 C C . PRO A 1 206 ? 63.489 -3.263 7.689 1.00 22.28 206 PRO A C 1
ATOM 1506 O O . PRO A 1 206 ? 63.533 -3.314 6.459 1.00 23.79 206 PRO A O 1
ATOM 1510 N N . VAL A 1 207 ? 62.661 -2.471 8.356 1.00 21.82 207 VAL A N 1
ATOM 1511 C CA . VAL A 1 207 ? 61.603 -1.642 7.704 1.00 22.88 207 VAL A CA 1
ATOM 1512 C C . VAL A 1 207 ? 62.223 -0.493 6.927 1.00 24.24 207 VAL A C 1
ATOM 1513 O O . VAL A 1 207 ? 61.531 -0.008 6.059 1.00 22.08 207 VAL A O 1
ATOM 1517 N N . GLU A 1 208 ? 63.463 -0.086 7.233 1.00 25.22 208 GLU A N 1
ATOM 1518 C CA . GLU A 1 208 ? 64.100 1.104 6.601 1.00 27.89 208 GLU A CA 1
ATOM 1519 C C . GLU A 1 208 ? 64.369 0.849 5.108 1.00 27.58 208 GLU A C 1
ATOM 1520 O O . GLU A 1 208 ? 64.585 1.838 4.386 1.00 27.77 208 GLU A O 1
ATOM 1526 N N . THR A 1 209 ? 64.240 -0.395 4.640 1.00 25.97 209 THR A N 1
ATOM 1527 C CA . THR A 1 209 ? 64.302 -0.749 3.195 1.00 24.78 209 THR A CA 1
ATOM 1528 C C . THR A 1 209 ? 63.030 -0.360 2.422 1.00 22.77 209 THR A C 1
ATOM 1529 O O . THR A 1 209 ? 63.024 -0.616 1.188 1.00 23.49 209 THR A O 1
ATOM 1533 N N . GLY A 1 210 ? 62.002 0.181 3.083 1.00 21.56 210 GLY A N 1
ATOM 1534 C CA . GLY A 1 210 ? 60.752 0.650 2.452 1.00 21.95 210 GLY A CA 1
ATOM 1535 C C . GLY A 1 210 ? 59.708 -0.452 2.377 1.00 20.78 210 GLY A C 1
ATOM 1536 O O . GLY A 1 210 ? 58.721 -0.291 1.616 1.00 22.56 210 GLY A O 1
ATOM 1537 N N . ILE A 1 211 ? 59.898 -1.547 3.125 1.00 20.66 211 ILE A N 1
ATOM 1538 C CA . ILE A 1 211 ? 58.873 -2.633 3.198 1.00 22.06 211 ILE A CA 1
ATOM 1539 C C . ILE A 1 211 ? 57.710 -2.185 4.091 1.00 22.64 211 ILE A C 1
ATOM 1540 O O . ILE A 1 211 ? 57.834 -1.169 4.813 1.00 19.55 211 ILE A O 1
ATOM 1545 N N . LEU A 1 212 ? 56.628 -2.957 4.106 1.00 23.14 212 LEU A N 1
ATOM 1546 C CA . LEU A 1 212 ? 55.494 -2.687 5.014 1.00 22.84 212 LEU A CA 1
ATOM 1547 C C . LEU A 1 212 ? 55.879 -3.211 6.399 1.00 22.78 212 LEU A C 1
ATOM 1548 O O . LEU A 1 212 ? 56.365 -4.339 6.498 1.00 23.16 212 LEU A O 1
ATOM 1553 N N . PRO A 1 213 ? 55.655 -2.472 7.501 1.00 22.58 213 PRO A N 1
ATOM 1554 C CA . PRO A 1 213 ? 55.812 -3.064 8.824 1.00 21.68 213 PRO A CA 1
ATOM 1555 C C . PRO A 1 213 ? 54.651 -4.028 9.064 1.00 19.61 213 PRO A C 1
ATOM 1556 O O . PRO A 1 213 ? 53.502 -3.597 9.122 1.00 21.38 213 PRO A O 1
ATOM 1560 N N . GLY A 1 214 ? 54.951 -5.316 9.123 1.00 16.70 214 GLY A N 1
ATOM 1561 C CA . GLY A 1 214 ? 53.910 -6.347 9.238 1.00 18.16 214 GLY A CA 1
ATOM 1562 C C . GLY A 1 214 ? 53.396 -6.475 10.659 1.00 17.78 214 GLY A C 1
ATOM 1563 O O . GLY A 1 214 ? 54.234 -6.655 11.584 1.00 19.39 214 GLY A O 1
ATOM 1564 N N . THR A 1 215 ? 52.084 -6.522 10.823 1.00 19.43 215 THR A N 1
ATOM 1565 C CA . THR A 1 215 ? 51.456 -6.633 12.178 1.00 19.04 215 THR A CA 1
ATOM 1566 C C . THR A 1 215 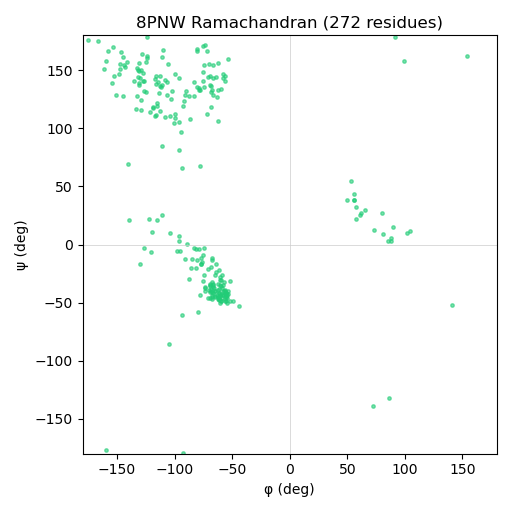? 51.629 -8.048 12.731 1.00 19.53 215 THR A C 1
ATOM 1567 O O . THR A 1 215 ? 51.812 -8.206 13.968 1.00 19.79 215 THR A O 1
ATOM 1571 N N . THR A 1 216 ? 51.563 -9.068 11.874 1.00 18.01 216 THR A N 1
ATOM 1572 C CA . THR A 1 216 ? 51.692 -10.465 12.322 1.00 18.13 216 THR A CA 1
ATOM 1573 C C . THR A 1 216 ? 53.120 -10.721 12.819 1.00 17.95 216 THR A C 1
ATOM 1574 O O . THR A 1 216 ? 53.260 -11.298 13.885 1.00 17.97 216 THR A O 1
ATOM 1578 N N . GLN A 1 217 ? 54.123 -10.290 12.051 1.00 17.74 217 GLN A N 1
ATOM 1579 C CA . GLN A 1 217 ? 55.534 -10.353 12.451 1.00 19.01 217 GLN A CA 1
ATOM 1580 C C . GLN A 1 217 ? 55.707 -9.619 13.785 1.00 17.90 217 GLN A C 1
ATOM 1581 O O . GLN A 1 217 ? 56.364 -10.195 14.655 1.00 18.85 217 GLN A O 1
ATOM 1587 N N . ALA A 1 218 ? 55.157 -8.417 13.938 1.00 17.79 218 ALA A N 1
ATOM 1588 C CA . ALA A 1 218 ? 55.349 -7.612 15.173 1.00 19.52 218 ALA A CA 1
ATOM 1589 C C . ALA A 1 218 ? 54.785 -8.378 16.363 1.00 20.59 218 ALA A C 1
ATOM 1590 O O . ALA A 1 218 ? 55.475 -8.457 17.409 1.00 21.27 218 ALA A O 1
ATOM 1592 N N . ARG A 1 219 ? 53.602 -8.953 16.200 1.00 20.79 219 ARG A N 1
ATOM 1593 C CA . ARG A 1 219 ? 52.899 -9.709 17.279 1.00 21.20 219 ARG A CA 1
ATOM 1594 C C . ARG A 1 219 ? 53.714 -10.955 17.643 1.00 21.95 219 ARG A C 1
ATOM 1595 O O . ARG A 1 219 ? 53.882 -11.206 18.852 1.00 20.83 219 ARG A O 1
ATOM 1603 N N . LEU A 1 220 ? 54.215 -11.715 16.653 1.00 18.92 220 LEU A N 1
ATOM 1604 C CA . LEU A 1 220 ? 55.143 -12.852 16.926 1.00 19.72 220 LEU A CA 1
ATOM 1605 C C . LEU A 1 220 ? 56.334 -12.373 17.748 1.00 20.79 220 LEU A C 1
ATOM 1606 O O . LEU A 1 220 ? 56.658 -13.056 18.771 1.00 20.55 220 LEU A O 1
ATOM 1611 N N . PHE A 1 221 ? 56.991 -11.289 17.327 1.00 19.70 221 PHE A N 1
ATOM 1612 C CA . PHE A 1 221 ? 58.225 -10.810 18.004 1.00 21.00 221 PHE A CA 1
ATOM 1613 C C . PHE A 1 221 ? 57.912 -10.434 19.452 1.00 21.87 221 PHE A C 1
ATOM 1614 O O . PHE A 1 221 ? 58.729 -10.795 20.348 1.00 21.05 221 PHE A O 1
ATOM 1622 N N . THR A 1 222 ? 56.796 -9.781 19.681 1.00 21.98 222 THR A N 1
ATOM 1623 C CA . THR A 1 222 ? 56.385 -9.334 21.052 1.00 24.85 222 THR A CA 1
ATOM 1624 C C . THR A 1 222 ? 56.206 -10.571 21.946 1.00 23.94 222 THR A C 1
ATOM 1625 O O . THR A 1 222 ? 56.746 -10.589 23.105 1.00 23.77 222 THR A O 1
ATOM 1629 N N . ALA A 1 223 ? 55.510 -11.591 21.439 1.00 22.50 223 ALA A N 1
ATOM 1630 C CA . ALA A 1 223 ? 55.233 -12.848 22.174 1.00 21.72 223 ALA A CA 1
ATOM 1631 C C . ALA A 1 223 ? 56.528 -13.610 22.383 1.00 20.83 223 ALA A C 1
ATOM 1632 O O . ALA A 1 223 ? 56.683 -14.236 23.465 1.00 23.05 223 ALA A O 1
ATOM 1634 N N . ALA A 1 224 ? 57.400 -13.646 21.367 1.00 20.94 224 ALA A N 1
ATOM 1635 C CA . ALA A 1 224 ? 58.706 -14.317 21.464 1.00 21.80 224 ALA A CA 1
ATOM 1636 C C . ALA A 1 224 ? 59.534 -13.706 22.619 1.00 24.52 224 ALA A C 1
ATOM 1637 O O . ALA A 1 224 ? 60.151 -14.483 23.423 1.00 24.16 224 ALA A O 1
ATOM 1639 N N . ALA A 1 225 ? 59.542 -12.385 22.752 1.00 25.86 225 ALA A N 1
ATOM 1640 C CA . ALA A 1 225 ? 60.240 -11.698 23.884 1.00 28.15 225 ALA A CA 1
ATOM 1641 C C . ALA A 1 225 ? 59.680 -12.168 25.227 1.00 31.09 225 ALA A C 1
ATOM 1642 O O . ALA A 1 225 ? 60.476 -12.475 26.156 1.00 32.45 225 ALA A O 1
ATOM 1644 N N . ALA A 1 226 ? 58.359 -12.230 25.377 1.00 29.33 226 ALA A N 1
ATOM 1645 C CA . ALA A 1 226 ? 57.719 -12.600 26.653 1.00 32.46 226 ALA A CA 1
ATOM 1646 C C . ALA A 1 226 ? 58.099 -14.049 26.952 1.00 34.66 226 ALA A C 1
ATOM 1647 O O . ALA A 1 226 ? 58.191 -14.406 28.103 1.00 34.44 226 ALA A O 1
ATOM 1649 N N . ASP A 1 227 ? 58.391 -14.839 25.926 1.00 31.22 227 ASP A N 1
ATOM 1650 C CA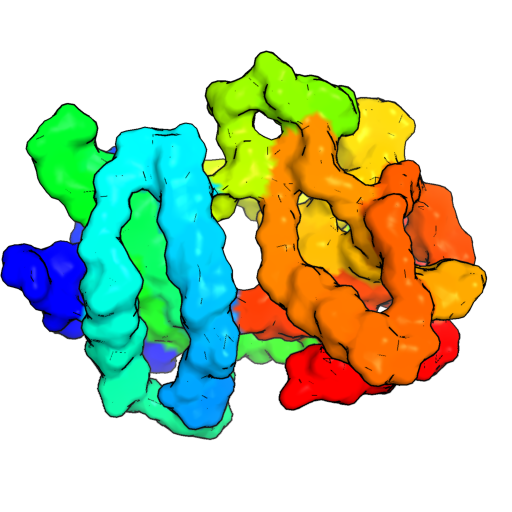 . ASP A 1 227 ? 58.610 -16.291 26.096 1.00 29.19 227 ASP A CA 1
ATOM 1651 C C . ASP A 1 227 ? 60.097 -16.618 26.175 1.00 28.41 227 ASP A C 1
ATOM 1652 O O . ASP A 1 227 ? 60.390 -17.792 26.356 1.00 29.56 227 ASP A O 1
ATOM 1657 N N . GLY A 1 228 ? 60.995 -15.659 25.987 1.00 26.20 228 GLY A N 1
ATOM 1658 C CA . GLY A 1 228 ? 62.453 -15.873 26.015 1.00 28.45 228 GLY A CA 1
ATOM 1659 C C . GLY A 1 228 ? 63.029 -16.442 24.728 1.00 31.70 228 GLY A C 1
ATOM 1660 O O . GLY A 1 228 ? 64.069 -17.069 24.800 1.00 32.79 228 GLY A O 1
ATOM 1661 N N . TRP A 1 229 ? 62.396 -16.197 23.578 1.00 27.66 229 TRP A N 1
ATOM 1662 C CA . TRP A 1 229 ? 62.963 -16.535 22.245 1.00 26.68 229 TRP A CA 1
ATOM 1663 C C . TRP A 1 229 ? 63.556 -15.249 21.678 1.00 25.56 229 TRP A C 1
ATOM 1664 O O . TRP A 1 229 ? 62.814 -14.320 21.374 1.00 24.45 229 TRP A O 1
ATOM 1675 N N . PRO A 1 230 ? 64.893 -15.113 21.601 1.00 24.11 230 PRO A N 1
ATOM 1676 C CA . PRO A 1 230 ? 65.510 -13.900 21.082 1.00 23.85 230 PRO A CA 1
ATOM 1677 C C . PRO A 1 230 ? 65.042 -13.554 19.668 1.00 22.68 230 PRO A C 1
ATOM 1678 O O . PRO A 1 230 ? 64.861 -14.435 18.876 1.00 21.38 230 PRO A O 1
ATOM 1682 N N . THR A 1 231 ? 64.936 -12.269 19.408 1.00 22.43 231 THR A N 1
ATOM 1683 C CA . THR A 1 231 ? 64.534 -11.730 18.093 1.00 22.17 231 THR A CA 1
ATOM 1684 C C . THR A 1 231 ? 65.585 -10.754 17.588 1.00 23.63 231 THR A C 1
ATOM 1685 O O . THR A 1 231 ? 66.302 -10.135 18.397 1.00 21.60 231 THR A O 1
ATOM 1689 N N . SER A 1 232 ? 65.629 -10.546 16.277 1.00 20.97 232 SER A N 1
ATOM 1690 C CA . SER A 1 232 ? 66.583 -9.618 15.661 1.00 22.86 232 SER A CA 1
ATOM 1691 C C . SER A 1 232 ? 66.006 -9.069 14.363 1.00 23.67 232 SER A C 1
ATOM 1692 O O . SER A 1 232 ? 65.314 -9.815 13.667 1.00 21.21 232 SER A O 1
ATOM 1695 N N . VAL A 1 233 ? 66.310 -7.808 14.080 1.00 22.91 233 VAL A N 1
ATOM 1696 C CA . VAL A 1 233 ? 66.110 -7.233 12.724 1.00 22.53 233 VAL A CA 1
ATOM 1697 C C . VAL A 1 233 ? 67.438 -7.441 12.029 1.00 24.24 233 VAL A C 1
ATOM 1698 O O . VAL A 1 233 ? 68.459 -6.986 12.584 1.00 23.15 233 VAL A O 1
ATOM 1702 N N . THR A 1 234 ? 67.457 -8.189 10.929 1.00 21.73 234 THR A N 1
ATOM 1703 C CA . THR A 1 234 ? 68.700 -8.673 10.295 1.00 20.42 234 THR A CA 1
ATOM 1704 C C . THR A 1 234 ? 68.606 -8.394 8.810 1.00 22.41 234 THR A C 1
ATOM 1705 O O . THR A 1 234 ? 67.613 -8.788 8.182 1.00 24.21 234 THR A O 1
ATOM 1709 N N . PRO A 1 235 ? 69.622 -7.727 8.203 1.00 21.69 235 PRO A N 1
ATOM 1710 C CA . PRO A 1 235 ? 69.623 -7.463 6.770 1.00 21.36 235 PRO A CA 1
ATOM 1711 C C . PRO A 1 235 ? 70.027 -8.715 5.995 1.00 22.46 235 PRO A C 1
ATOM 1712 O O . PRO A 1 235 ? 71.051 -8.751 5.318 1.00 24.14 235 PRO A O 1
ATOM 1716 N N . GLY A 1 236 ? 69.159 -9.708 6.041 1.00 22.71 236 GLY A N 1
ATOM 1717 C CA . GLY A 1 236 ? 69.445 -11.015 5.425 1.00 22.45 236 GLY A CA 1
ATOM 1718 C C . GLY A 1 236 ? 69.409 -10.968 3.908 1.00 20.06 236 GLY A C 1
ATOM 1719 O O . GLY A 1 236 ? 68.860 -10.033 3.345 1.00 21.01 236 GLY A O 1
ATOM 1720 N N . THR A 1 237 ? 69.926 -12.036 3.315 1.00 21.78 237 THR A N 1
ATOM 1721 C CA . THR A 1 237 ? 69.920 -12.313 1.865 1.00 20.73 237 THR A CA 1
ATOM 1722 C C . THR A 1 237 ? 69.259 -13.678 1.593 1.00 19.59 237 THR A C 1
ATOM 1723 O O . THR A 1 237 ? 68.909 -14.439 2.549 1.00 20.18 237 THR A O 1
ATOM 1727 N N . VAL A 1 238 ? 69.163 -14.050 0.328 1.00 19.73 238 VAL A N 1
ATOM 1728 C CA . VAL A 1 238 ? 68.583 -15.390 0.003 1.00 21.54 238 VAL A CA 1
ATOM 1729 C C . VAL A 1 238 ? 69.432 -16.508 0.634 1.00 20.46 238 VAL A C 1
ATOM 1730 O O . VAL A 1 238 ? 68.869 -17.502 1.106 1.00 19.45 238 VAL A O 1
ATOM 1734 N N . ASP A 1 239 ? 70.734 -16.282 0.780 1.00 21.25 239 ASP A N 1
ATOM 1735 C CA . ASP A 1 239 ? 71.638 -17.257 1.433 1.00 24.03 239 ASP A CA 1
ATOM 1736 C C . ASP A 1 239 ? 71.109 -17.599 2.833 1.00 23.62 239 ASP A C 1
ATOM 1737 O O . ASP A 1 239 ? 71.139 -18.770 3.221 1.00 22.19 239 ASP A O 1
ATOM 1742 N N . ASP A 1 240 ? 70.641 -16.596 3.558 1.00 23.61 240 ASP A N 1
ATOM 1743 C CA . ASP A 1 240 ? 70.100 -16.760 4.925 1.00 23.13 240 ASP A CA 1
ATOM 1744 C C . ASP A 1 240 ? 68.878 -17.657 4.892 1.00 21.54 240 ASP A C 1
ATOM 1745 O O . ASP A 1 240 ? 68.701 -18.425 5.865 1.00 23.68 240 ASP A O 1
ATOM 1750 N N . LEU A 1 241 ? 68.069 -17.609 3.835 1.00 21.04 241 LEU A N 1
ATOM 1751 C CA . LEU A 1 241 ? 66.842 -18.435 3.821 1.00 20.74 241 LEU A CA 1
ATOM 1752 C C . LEU A 1 241 ? 67.222 -19.899 3.595 1.00 20.45 241 LEU A C 1
ATOM 1753 O O . LEU A 1 241 ? 66.617 -20.744 4.217 1.00 21.62 241 LEU A O 1
ATOM 1758 N N . HIS A 1 242 ? 68.224 -20.161 2.758 1.00 18.77 242 HIS A N 1
ATOM 1759 C CA . HIS A 1 242 ? 68.725 -21.540 2.514 1.00 17.38 242 HIS A CA 1
ATOM 1760 C C . HIS A 1 242 ? 69.375 -22.102 3.773 1.00 19.07 242 HIS A C 1
ATOM 1761 O O . HIS A 1 242 ? 69.091 -23.283 4.152 1.00 20.17 242 HIS A O 1
ATOM 1768 N N . ALA A 1 243 ? 70.161 -21.269 4.468 1.00 19.48 243 ALA A N 1
ATOM 1769 C CA . ALA A 1 243 ? 70.992 -21.686 5.622 1.00 19.83 243 ALA A CA 1
ATOM 1770 C C . ALA A 1 243 ? 70.134 -21.754 6.894 1.00 21.09 243 ALA A C 1
ATOM 1771 O O . ALA A 1 243 ? 70.615 -22.351 7.877 1.00 20.46 243 ALA A O 1
ATOM 1773 N N . ALA A 1 244 ? 68.968 -21.086 6.940 1.00 18.98 244 ALA A N 1
ATOM 1774 C CA . ALA A 1 244 ? 68.110 -21.019 8.156 1.00 18.57 244 ALA A CA 1
ATOM 1775 C C . ALA A 1 244 ? 67.749 -22.391 8.736 1.00 19.23 244 ALA A C 1
ATOM 1776 O O . ALA A 1 244 ? 67.731 -23.401 8.035 1.00 19.01 244 ALA A O 1
ATOM 1778 N N . ASP A 1 245 ? 67.371 -22.402 10.012 1.00 18.68 245 ASP A N 1
ATOM 1779 C CA . ASP A 1 245 ? 66.697 -23.567 10.635 1.00 20.01 245 ASP A CA 1
ATOM 1780 C C . ASP A 1 245 ? 65.224 -23.648 10.174 1.00 21.62 245 ASP A C 1
ATOM 1781 O O . ASP A 1 245 ? 64.679 -24.766 10.098 1.00 19.95 245 ASP A O 1
ATOM 1786 N N . ALA A 1 246 ? 64.580 -22.519 9.890 1.00 20.29 246 ALA A N 1
ATOM 1787 C CA . ALA A 1 246 ? 63.173 -22.491 9.420 1.00 19.38 246 ALA A CA 1
ATOM 1788 C C . ALA A 1 246 ? 62.898 -21.152 8.765 1.00 20.02 246 ALA A C 1
ATOM 1789 O O . ALA A 1 246 ? 63.542 -20.145 9.145 1.00 19.81 246 ALA A O 1
ATOM 1791 N N . VAL A 1 247 ? 61.966 -21.124 7.803 1.00 17.85 247 VAL A N 1
ATOM 1792 C CA . VAL A 1 247 ? 61.503 -19.878 7.146 1.00 17.34 247 VAL A CA 1
ATOM 1793 C C . VAL A 1 247 ? 59.980 -19.858 7.136 1.00 18.27 247 VAL A C 1
ATOM 1794 O O . VAL A 1 247 ? 59.410 -20.920 6.872 1.00 17.31 247 VAL A O 1
ATOM 1798 N N . TRP A 1 248 ? 59.364 -18.702 7.407 1.00 17.38 248 TRP A N 1
ATOM 1799 C CA . TRP A 1 248 ? 57.897 -18.483 7.303 1.00 17.08 248 TRP A CA 1
ATOM 1800 C C . TRP A 1 248 ? 57.581 -17.210 6.536 1.00 18.66 248 TRP A C 1
ATOM 1801 O O . TRP A 1 248 ? 58.406 -16.239 6.592 1.00 17.53 248 TRP A O 1
ATOM 1812 N N . LEU A 1 249 ? 56.433 -17.206 5.851 1.00 15.53 249 LEU A N 1
ATOM 1813 C CA . LEU A 1 249 ? 55.781 -15.937 5.476 1.00 16.23 249 LEU A CA 1
ATOM 1814 C C . LEU A 1 249 ? 54.630 -15.747 6.447 1.00 16.51 249 LEU A C 1
ATOM 1815 O O . LEU A 1 249 ? 53.843 -16.695 6.656 1.00 17.01 249 LEU A O 1
ATOM 1820 N N . LEU A 1 250 ? 54.542 -14.543 7.003 1.00 17.22 250 LEU A N 1
ATOM 1821 C CA . LEU A 1 250 ? 53.479 -14.152 7.958 1.00 18.18 250 LEU A CA 1
ATOM 1822 C C . LEU A 1 250 ? 52.590 -13.070 7.336 1.00 17.57 250 LEU A C 1
ATOM 1823 O O . LEU A 1 250 ? 53.115 -12.075 6.762 1.00 16.70 250 LEU A O 1
ATOM 1828 N N . SER A 1 251 ? 51.288 -13.202 7.586 1.00 17.34 251 SER A N 1
ATOM 1829 C CA . SER A 1 251 ? 50.263 -12.220 7.180 1.00 17.70 251 SER A CA 1
ATOM 1830 C C . SER A 1 251 ? 48.994 -12.371 8.006 1.00 18.61 251 SER A C 1
ATOM 1831 O O . SER A 1 251 ? 48.810 -13.431 8.654 1.00 16.75 251 SER A O 1
ATOM 1834 N N . GLY A 1 252 ? 48.201 -11.299 8.065 1.00 17.49 252 GLY A N 1
ATOM 1835 C CA . GLY A 1 252 ? 46.982 -11.248 8.875 1.00 17.95 252 GLY A CA 1
ATOM 1836 C C . GLY A 1 252 ? 46.017 -12.382 8.583 1.00 17.35 252 GLY A C 1
ATOM 1837 O O . GLY A 1 252 ? 45.463 -12.940 9.523 1.00 22.35 252 GLY A O 1
ATOM 1838 N N . VAL A 1 253 ? 45.796 -12.704 7.328 1.00 18.93 253 VAL A N 1
ATOM 1839 C CA . VAL A 1 253 ? 44.749 -13.687 6.966 1.00 19.47 253 VAL A CA 1
ATOM 1840 C C . VAL A 1 253 ? 45.373 -15.084 6.858 1.00 20.05 253 VAL A C 1
ATOM 1841 O O . VAL A 1 253 ? 44.974 -15.960 7.647 1.00 19.59 253 VAL A O 1
ATOM 1845 N N . ARG A 1 254 ? 46.336 -15.317 5.973 1.00 19.42 254 ARG A N 1
ATOM 1846 C CA . ARG A 1 254 ? 46.903 -16.681 5.827 1.00 19.05 254 ARG A CA 1
ATOM 1847 C C . ARG A 1 254 ? 47.538 -17.129 7.160 1.00 18.29 254 ARG A C 1
ATOM 1848 O O . ARG A 1 254 ? 47.463 -18.317 7.490 1.00 18.40 254 ARG A O 1
ATOM 1856 N N . GLY A 1 255 ? 48.135 -16.211 7.914 1.00 17.79 255 GLY A N 1
ATOM 1857 C CA . GLY A 1 255 ? 48.802 -16.498 9.189 1.00 18.87 255 GLY A CA 1
ATOM 1858 C C . GLY A 1 255 ? 50.236 -16.915 8.949 1.00 18.83 255 GLY A C 1
ATOM 1859 O O . GLY A 1 255 ? 50.993 -16.170 8.238 1.00 19.44 255 GLY A O 1
ATOM 1860 N N . ALA A 1 256 ? 50.671 -18.011 9.579 1.00 18.25 256 ALA A N 1
ATOM 1861 C CA . ALA A 1 256 ? 52.077 -18.456 9.488 1.00 19.20 256 ALA A CA 1
ATOM 1862 C C . ALA A 1 256 ? 52.124 -19.575 8.464 1.00 18.67 256 ALA A C 1
ATOM 1863 O O . ALA A 1 256 ? 51.529 -20.649 8.692 1.00 18.94 256 ALA A O 1
ATOM 1865 N N . ALA A 1 257 ? 52.772 -19.300 7.341 1.00 17.54 257 ALA A N 1
ATOM 1866 C CA . ALA A 1 257 ? 52.951 -20.299 6.260 1.00 18.86 257 ALA A CA 1
ATOM 1867 C C . ALA A 1 257 ? 54.409 -20.724 6.253 1.00 19.88 257 ALA A C 1
ATOM 1868 O O . ALA A 1 257 ? 55.265 -19.866 5.941 1.00 19.02 257 ALA A O 1
ATOM 1870 N N . VAL A 1 258 ? 54.703 -21.967 6.654 1.00 18.93 258 VAL A N 1
ATOM 1871 C CA . VAL A 1 258 ? 56.107 -22.445 6.632 1.00 19.23 258 VAL A CA 1
ATOM 1872 C C . VAL A 1 258 ? 56.583 -22.582 5.179 1.00 17.52 258 VAL A C 1
ATOM 1873 O O . VAL A 1 258 ? 55.816 -22.999 4.305 1.00 17.54 258 VAL A O 1
ATOM 1877 N N . VAL A 1 259 ? 57.810 -22.120 4.930 1.00 18.29 259 VAL A N 1
ATOM 1878 C CA . VAL A 1 259 ? 58.391 -22.141 3.564 1.00 17.49 259 VAL A CA 1
ATOM 1879 C C . VAL A 1 259 ? 59.246 -23.402 3.452 1.00 17.33 259 VAL A C 1
ATOM 1880 O O . VAL A 1 259 ? 60.348 -23.416 3.985 1.00 19.63 259 VAL A O 1
ATOM 1884 N N . HIS A 1 260 ? 58.749 -24.413 2.737 1.00 18.07 260 HIS A N 1
ATOM 1885 C CA . HIS A 1 260 ? 59.411 -25.724 2.620 1.00 18.51 260 HIS A CA 1
ATOM 1886 C C . HIS A 1 260 ? 60.270 -25.790 1.369 1.00 19.03 260 HIS A C 1
ATOM 1887 O O . HIS A 1 260 ? 61.003 -26.770 1.244 1.00 16.90 260 HIS A O 1
ATOM 1894 N N . THR A 1 261 ? 60.242 -24.773 0.503 1.00 17.63 261 THR A N 1
ATOM 1895 C CA . THR A 1 261 ? 61.023 -24.803 -0.763 1.00 17.47 261 THR A CA 1
ATOM 1896 C C . THR A 1 261 ? 61.374 -23.360 -1.121 1.00 18.37 261 THR A C 1
ATOM 1897 O O . THR A 1 261 ? 60.456 -22.537 -1.168 1.00 18.50 261 THR A O 1
ATOM 1901 N N . VAL A 1 262 ? 62.636 -23.091 -1.385 1.00 18.66 262 VAL A N 1
ATOM 1902 C CA . VAL A 1 262 ? 63.130 -21.755 -1.823 1.00 18.90 262 VAL A CA 1
ATOM 1903 C C . VAL A 1 262 ? 63.807 -21.930 -3.174 1.00 18.40 262 VAL A C 1
ATOM 1904 O O . VAL A 1 262 ? 64.857 -22.582 -3.198 1.00 17.78 262 VAL A O 1
ATOM 1908 N N . ASP A 1 263 ? 63.245 -21.346 -4.240 1.00 18.34 263 ASP A N 1
ATOM 1909 C CA . ASP A 1 263 ? 63.816 -21.457 -5.598 1.00 18.80 263 ASP A CA 1
ATOM 1910 C C . ASP A 1 263 ? 64.112 -22.940 -5.930 1.00 20.86 263 ASP A C 1
ATOM 1911 O O . ASP A 1 263 ? 65.136 -23.223 -6.522 1.00 20.31 263 ASP A O 1
ATOM 1916 N N . GLY A 1 264 ? 63.243 -23.860 -5.507 1.00 18.48 264 GLY A N 1
ATOM 1917 C CA . GLY A 1 264 ? 63.363 -25.287 -5.884 1.00 17.85 264 GLY A CA 1
ATOM 1918 C C . GLY A 1 264 ? 64.242 -26.045 -4.928 1.00 17.77 264 GLY A C 1
ATOM 1919 O O . GLY A 1 264 ? 64.447 -27.226 -5.172 1.00 18.23 264 GLY A O 1
ATOM 1920 N N . VAL A 1 265 ? 64.741 -25.399 -3.863 1.00 16.98 265 VAL A N 1
ATOM 1921 C CA . VAL A 1 265 ? 65.615 -26.020 -2.840 1.00 16.49 265 VAL A CA 1
ATOM 1922 C C . VAL A 1 265 ? 64.757 -26.349 -1.613 1.00 17.85 265 VAL A C 1
ATOM 1923 O O . VAL A 1 265 ? 64.367 -25.449 -0.839 1.00 16.88 265 VAL A O 1
ATOM 1927 N N . ARG A 1 266 ? 64.449 -27.611 -1.457 1.00 17.42 266 ARG A N 1
ATOM 1928 C CA . ARG A 1 266 ? 63.590 -28.085 -0.359 1.00 16.89 266 ARG A CA 1
ATOM 1929 C C . ARG A 1 266 ? 64.310 -27.884 0.963 1.00 18.18 266 ARG A C 1
ATOM 1930 O O . ARG A 1 266 ? 65.522 -28.092 1.012 1.00 18.89 266 ARG A O 1
ATOM 1938 N N . ARG A 1 267 ? 63.569 -27.534 2.005 1.00 19.87 267 ARG A N 1
ATOM 1939 C CA . ARG A 1 267 ? 64.138 -27.287 3.342 1.00 19.13 267 ARG A CA 1
ATOM 1940 C C . ARG A 1 267 ? 63.122 -27.695 4.412 1.00 20.00 267 ARG A C 1
ATOM 1941 O O . ARG A 1 267 ? 61.899 -27.596 4.192 1.00 19.19 267 ARG A O 1
ATOM 1949 N N . GLY A 1 268 ? 63.646 -28.105 5.568 1.00 20.84 268 GLY A N 1
ATOM 1950 C CA . GLY A 1 268 ? 62.844 -28.479 6.747 1.00 22.09 268 GLY A CA 1
ATOM 1951 C C . GLY A 1 268 ? 62.670 -27.285 7.650 1.00 22.14 268 GLY A C 1
ATOM 1952 O O . GLY A 1 268 ? 63.199 -26.238 7.284 1.00 19.90 268 GLY A O 1
ATOM 1953 N N . ASP A 1 269 ? 61.984 -27.422 8.795 1.00 20.48 269 ASP A N 1
ATOM 1954 C CA . ASP A 1 269 ? 61.750 -26.278 9.720 1.00 21.14 269 ASP A CA 1
ATOM 1955 C C . ASP A 1 269 ? 62.363 -26.529 11.112 1.00 20.54 269 ASP A C 1
ATOM 1956 O O . ASP A 1 269 ? 62.095 -25.741 12.037 1.00 21.29 269 ASP A O 1
ATOM 1961 N N . GLY A 1 270 ? 63.180 -27.564 11.282 1.00 22.94 270 GLY A N 1
ATOM 1962 C CA . GLY A 1 270 ? 63.823 -27.854 12.569 1.00 23.84 270 GLY A CA 1
ATOM 1963 C C . GLY A 1 270 ? 62.817 -28.049 13.693 1.00 24.54 270 GLY A C 1
ATOM 1964 O O . GLY A 1 270 ? 63.218 -27.905 14.833 1.00 23.67 270 GLY A O 1
ATOM 1965 N N . ASP A 1 271 ? 61.570 -28.391 13.380 1.00 21.91 271 ASP A N 1
ATOM 1966 C CA . ASP A 1 271 ? 60.434 -28.556 14.328 1.00 26.44 271 ASP A CA 1
ATOM 1967 C C . ASP A 1 271 ? 60.219 -27.264 15.113 1.00 24.35 271 ASP A C 1
ATOM 1968 O O . ASP A 1 271 ? 59.737 -27.335 16.247 1.00 25.67 271 ASP A O 1
ATOM 1973 N N . LEU A 1 272 ? 60.500 -26.114 14.494 1.00 20.57 272 LEU A N 1
ATOM 1974 C CA . LEU A 1 272 ? 60.331 -24.800 15.140 1.00 19.14 272 LEU A CA 1
ATOM 1975 C C . LEU A 1 272 ? 58.931 -24.219 14.877 1.00 19.47 272 LEU A C 1
ATOM 1976 O O . LEU A 1 272 ? 58.580 -23.210 15.522 1.00 20.29 272 LEU A O 1
ATOM 1981 N N . SER A 1 273 ? 58.142 -24.760 13.952 1.00 19.85 273 SER A N 1
ATOM 1982 C CA . SER A 1 273 ? 56.865 -24.099 13.542 1.00 20.65 273 SER A CA 1
ATOM 1983 C C . SER A 1 273 ? 55.879 -24.180 14.716 1.00 20.39 273 SER A C 1
ATOM 1984 O O . SER A 1 273 ? 55.091 -23.202 14.942 1.00 17.04 273 SER A O 1
ATOM 1987 N N . ARG A 1 274 ? 55.951 -25.262 15.480 1.00 19.51 274 ARG A N 1
ATOM 1988 C CA . ARG A 1 274 ? 54.978 -25.452 16.583 1.00 20.72 274 ARG A CA 1
ATOM 1989 C C . ARG A 1 274 ? 55.021 -24.246 17.513 1.00 21.07 274 ARG A C 1
ATOM 1990 O O . ARG A 1 274 ? 53.975 -23.689 17.844 1.00 20.90 274 ARG A O 1
ATOM 1998 N N . ARG A 1 275 ? 56.205 -23.823 17.932 1.00 20.25 275 ARG A N 1
ATOM 1999 C CA . ARG A 1 275 ? 56.320 -22.738 18.941 1.00 19.46 275 ARG A CA 1
ATOM 2000 C C . ARG A 1 275 ? 55.900 -21.408 18.319 1.00 18.73 275 ARG A C 1
ATOM 2001 O O . ARG A 1 275 ? 55.216 -20.643 18.988 1.00 18.17 275 ARG A O 1
ATOM 2009 N N . VAL A 1 276 ? 56.262 -21.152 17.063 1.00 18.20 276 VAL A N 1
ATOM 2010 C CA . VAL A 1 276 ? 55.750 -19.943 16.356 1.00 17.49 276 VAL A CA 1
ATOM 2011 C C . VAL A 1 276 ? 54.211 -19.949 16.390 1.00 17.19 276 VAL A C 1
ATOM 2012 O O . VAL A 1 276 ? 53.627 -18.918 16.678 1.00 18.69 276 VAL A O 1
ATOM 2016 N N . ARG A 1 277 ? 53.558 -21.086 16.129 1.00 18.21 277 ARG A N 1
ATOM 2017 C CA . ARG A 1 277 ? 52.078 -21.149 16.063 1.00 17.57 277 ARG A CA 1
ATOM 2018 C C . ARG A 1 277 ? 51.503 -20.934 17.470 1.00 18.06 277 ARG A C 1
ATOM 2019 O O . ARG A 1 277 ? 50.512 -20.201 17.580 1.00 19.43 277 ARG A O 1
ATOM 2027 N N . GLU A 1 278 ? 52.115 -21.496 18.494 1.00 19.50 278 GLU A N 1
ATOM 2028 C CA . GLU A 1 278 ? 51.639 -21.338 19.887 1.00 18.32 278 GLU A CA 1
ATOM 2029 C C . GLU A 1 278 ? 51.734 -19.860 20.257 1.00 19.68 278 GLU A C 1
ATOM 2030 O O . GLU A 1 278 ? 50.773 -19.293 20.839 1.00 20.25 278 GLU A O 1
ATOM 2036 N N . LEU A 1 279 ? 52.829 -19.205 19.893 1.00 19.27 279 LEU A N 1
ATOM 2037 C CA . LEU A 1 279 ? 53.022 -17.771 20.229 1.00 18.93 279 LEU A CA 1
ATOM 2038 C C . LEU A 1 279 ? 51.987 -16.923 19.516 1.00 19.77 279 LEU A C 1
ATOM 2039 O O . LEU A 1 279 ? 51.525 -15.922 20.122 1.00 19.38 279 LEU A O 1
ATOM 2044 N N . LEU A 1 280 ? 51.687 -17.254 18.271 1.00 17.35 280 LEU A N 1
ATOM 2045 C CA . LEU A 1 280 ? 50.715 -16.458 17.479 1.00 19.42 280 LEU A CA 1
ATOM 2046 C C . LEU A 1 280 ? 49.270 -16.767 17.890 1.00 22.04 280 LEU A C 1
ATOM 2047 O O . LEU A 1 280 ? 48.376 -15.997 17.477 1.00 21.05 280 LEU A O 1
ATOM 2052 N N . ALA A 1 281 ? 49.041 -17.813 18.680 1.00 21.59 281 ALA A N 1
ATOM 2053 C CA . ALA A 1 281 ? 47.687 -18.141 19.163 1.00 22.82 281 ALA A CA 1
ATOM 2054 C C . ALA A 1 281 ? 47.380 -17.324 20.424 1.00 26.82 281 ALA A C 1
ATOM 2055 O O . ALA A 1 281 ? 46.184 -17.251 20.712 1.00 27.23 281 ALA A O 1
#

Nearest PDB structures (foldseek):
  8pnw-assembly1_A  TM=1.004E+00  e=1.535E-64  Blastococcus saxobsidens
  6q1s-assembly1_A  TM=9.665E-01  e=5.615E-34  Mycobacterium tuberculosis H37Rv
  5k3w-assembly1_A  TM=9.297E-01  e=5.282E-34  Curtobacterium pusillum
  5k3w-assembly1_B  TM=9.315E-01  e=9.725E-34  Curtobacterium pusillum
  1a3g-assembly1_A  TM=8.011E-01  e=8.914E-21  Escherichia coli

Solvent-accessible surface area: 13152 Å² total; per-residue (Å²): 132,143,23,14,0,11,65,110,149,60,40,20,55,86,7,70,30,152,78,116,50,54,87,81,163,8,46,11,123,54,187,15,32,0,0,21,0,23,1,11,0,66,61,26,176,23,78,62,14,71,46,6,6,93,26,1,76,156,0,2,75,91,18,48,10,79,45,46,33,80,160,6,3,96,74,0,4,59,23,3,34,79,133,22,45,66,109,61,40,0,26,0,103,0,41,0,6,31,2,112,19,106,85,63,114,39,25,3,9,0,33,3,31,43,7,72,83,95,28,62,164,40,66,74,125,10,0,15,2,4,31,35,60,58,45,34,45,4,115,99,35,81,59,1,96,180,80,60,24,20,10,17,9,45,65,40,81,98,25,72,42,10,43,145,92,0,132,116,121,64,15,68,2,0,0,13,14,3,125,110,26,52,0,2,31,3,4,53,8,10,0,0,3,3,32,82,50,25,0,26,6,3,15,73,125,2,12,6,20,53,9,28,7,24,51,76,0,24,101,24,0,73,97,77,61,10,80,53,38,93,31,79,2,49,32,104,49,0,69,81,10,69,0,0,0,0,1,19,26,20,23,17,6,0,25,1,36,18,0,70,69,78,173,30,57,33,55,133,51,11,180,84,0,81,99,29,25,131

Secondary structure (DSSP, 8-state):
--EEEEEETTEEEEE-TTS--S-TT-HHHHS--EEEEEEEEBTTB-TTHHHHHHHHHHHHHHTTPPP--HHHHHHHHHHHHTT--TTS-EEEEEEEE-TTSBTBPPEEEEEEEEPPHHHHHHHHH-EEEEEEE--S-TTTGGG-GGG-TT--BS--HHHHHHHHHHHHTT-SEEEEE-TTSBB---SSSEEEEEETTEEEE--GGGS----HHHHHHHHHHHHHT--EEE---BHHHHHHSSEEEEEETTTEEEEEEEETTEE---TT-HHHHHHHH-

Sequence (278 aa):
QRSVAVWRDGAAVTVPAHQPVVTAFDLGLGRGDGIFESVAVVAGRTPHLAAHLTRLTRSAALLGLPAPGDQAWMMMEEMVAAVLADWPAALEGVCRRLFLTRGLGDGTPPTALALLAPVPADTLRQRAEGISVATLGLGVPADFRAGAPWLLGGAKTLSYAVNMAAQRHAHHDLGADDVVFTSLEGRLLEGPTSTVVWAAGGTLHTPPVETGILPGTTQARLFTAAAADGWPTSVTPGTVDDLHAADAVWLLSGVRGAAVVHTVDGVRRGDGDLSRRVRELLA